Protein AF-A0A662ITM4-F1 (afdb_monomer)

Solvent-accessible surface area (backbone atoms only — not comparable to full-atom values): 14072 Å² total; per-residue (Å²): 90,71,41,69,35,16,27,29,45,87,42,71,67,44,21,53,52,48,50,49,52,28,44,49,51,37,40,75,76,55,37,33,43,34,44,36,39,74,44,66,83,63,18,75,78,71,81,37,60,33,38,42,38,40,40,93,89,50,74,50,77,47,79,37,97,60,92,82,52,80,80,51,45,59,75,77,44,84,61,43,25,30,42,33,42,27,52,74,39,70,95,52,49,20,33,33,26,21,69,47,73,73,27,60,73,72,62,53,92,48,44,72,34,34,34,56,72,37,72,72,32,42,54,50,35,57,75,72,70,47,55,71,38,54,58,66,57,45,32,52,51,51,49,55,50,42,47,54,61,48,44,58,60,42,71,72,73,44,78,39,86,63,79,33,80,28,47,64,58,46,37,50,38,14,30,35,56,76,39,55,75,80,59,40,87,70,43,58,59,92,66,86,48,66,59,97,86,42,78,52,89,67,53,62,67,56,27,37,51,53,41,54,54,53,50,56,58,52,72,71,45,84,93,59,66,95,79,68,91,79,86,87,87,87,83,84,80,74,81,78,73,93,76,131

Secondary structure (DSSP, 8-state):
-EEEEEEE-S-HHHHHHHHHHHHHHHHHTT--EEEEEEESTTTTTTSS-EEEEEETTEEEEEE-SS---GGGHHHH---SSEEEEEET--SSSEEEEESSGGGGGG--TTEEEEEESSHHHHHHHHHTT--B--HHHHHHHHHHHHHHHHHTTS------TTS-SSHHHHHHHHHTTS--GGG-TTPPP---EEETTEEE---HHHHHHHHHHHHHHHHT-TT--TT---------PPP-----

Nearest PDB structures (foldseek):
  1np6-assembly1_A  TM=6.051E-01  e=1.340E-04  Escherichia coli
  2f1r-assembly1_A  TM=5.495E-01  e=3.318E-04  Archaeoglobus fulgidus
  4oyh-assembly2_E  TM=6.078E-01  e=1.181E-03  Bacillus spizizenii str. W23
  8pvl-assembly1_Lk  TM=3.773E-01  e=3.093E-02  Thermochaetoides thermophila DSM 1495
  6k8c-assembly1_A  TM=2.891E-01  e=5.303E-01  Helicobacter pylori 26695

Mean predicted aligned error: 11.15 Å

Structure (mmCIF, N/CA/C/O backbone):
data_AF-A0A662ITM4-F1
#
_entry.id   AF-A0A662ITM4-F1
#
loop_
_atom_site.group_PDB
_atom_site.id
_atom_site.type_symbol
_atom_site.label_atom_id
_atom_site.label_alt_id
_atom_site.label_comp_id
_atom_site.label_asym_id
_atom_site.label_entity_id
_atom_site.label_seq_id
_atom_site.pdbx_PDB_ins_code
_atom_site.Cartn_x
_atom_site.Cartn_y
_atom_site.Cartn_z
_atom_site.occupancy
_atom_site.B_iso_or_equiv
_atom_site.auth_seq_id
_atom_site.auth_comp_id
_atom_site.auth_asym_id
_atom_site.auth_atom_id
_atom_site.pdbx_PDB_model_num
ATOM 1 N N . MET A 1 1 ? -2.229 -0.351 10.006 1.00 74.12 1 MET A N 1
ATOM 2 C CA . MET A 1 1 ? -2.419 -0.693 8.578 1.00 74.12 1 MET A CA 1
ATOM 3 C C . MET A 1 1 ? -1.151 -0.303 7.838 1.00 74.12 1 MET A C 1
ATOM 5 O O . MET A 1 1 ? -0.658 0.792 8.084 1.00 74.12 1 MET A O 1
ATOM 9 N N . ILE A 1 2 ? -0.620 -1.197 7.004 1.00 80.00 2 ILE A N 1
ATOM 10 C CA . ILE A 1 2 ? 0.529 -0.934 6.124 1.00 80.00 2 ILE A CA 1
ATOM 11 C C . ILE A 1 2 ? 0.034 -1.057 4.685 1.00 80.00 2 ILE A C 1
ATOM 13 O O . ILE A 1 2 ? -0.523 -2.099 4.330 1.00 80.00 2 ILE A O 1
ATOM 17 N N . TYR A 1 3 ? 0.239 -0.019 3.873 1.00 87.88 3 TYR A N 1
ATOM 18 C CA . TYR A 1 3 ? -0.021 -0.078 2.438 1.00 87.88 3 TYR A CA 1
ATOM 19 C C . TYR A 1 3 ? 1.258 -0.534 1.734 1.00 87.88 3 TYR A C 1
ATOM 21 O O . TYR A 1 3 ? 2.233 0.210 1.693 1.00 87.88 3 TYR A O 1
ATOM 29 N N . ALA A 1 4 ? 1.271 -1.770 1.231 1.00 89.25 4 ALA A N 1
ATOM 30 C CA . ALA A 1 4 ? 2.445 -2.367 0.601 1.00 89.25 4 ALA A CA 1
ATOM 31 C C . ALA A 1 4 ? 2.330 -2.358 -0.928 1.00 89.25 4 ALA A C 1
ATOM 33 O O . ALA A 1 4 ? 1.313 -2.793 -1.471 1.00 89.25 4 ALA A O 1
ATOM 34 N N . VAL A 1 5 ? 3.392 -1.925 -1.605 1.00 93.00 5 VAL A N 1
ATOM 35 C CA . VAL A 1 5 ? 3.526 -1.941 -3.065 1.00 93.00 5 VAL A CA 1
ATOM 36 C C . VAL A 1 5 ? 4.851 -2.579 -3.469 1.00 93.00 5 VAL A C 1
ATOM 38 O O . VAL A 1 5 ? 5.870 -2.398 -2.804 1.00 93.00 5 VAL A O 1
ATOM 41 N N . GLY A 1 6 ? 4.834 -3.337 -4.559 1.00 94.06 6 GLY A N 1
ATOM 42 C CA . GLY A 1 6 ? 6.041 -3.901 -5.149 1.00 94.06 6 GLY A CA 1
ATOM 43 C C . GLY A 1 6 ? 6.801 -2.923 -6.042 1.00 94.06 6 GLY A C 1
ATOM 44 O O . GLY A 1 6 ? 6.181 -2.139 -6.755 1.00 94.06 6 GLY A O 1
ATOM 45 N N . VAL A 1 7 ? 8.129 -3.014 -6.077 1.00 95.50 7 VAL A N 1
ATOM 46 C CA . VAL A 1 7 ? 8.951 -2.445 -7.160 1.00 95.50 7 VAL A CA 1
ATOM 47 C C . VAL A 1 7 ? 9.753 -3.574 -7.776 1.00 95.50 7 VAL A C 1
ATOM 49 O O . VAL A 1 7 ? 10.447 -4.293 -7.058 1.00 95.50 7 VAL A O 1
ATOM 52 N N . VAL A 1 8 ? 9.622 -3.756 -9.091 1.00 95.31 8 VAL A N 1
ATOM 53 C CA . VAL A 1 8 ? 10.245 -4.879 -9.796 1.00 95.31 8 VAL A CA 1
ATOM 54 C C . VAL A 1 8 ? 10.979 -4.468 -11.057 1.00 95.31 8 VAL A C 1
ATOM 56 O O . VAL A 1 8 ? 10.539 -3.586 -11.791 1.00 95.31 8 VAL A O 1
ATOM 59 N N . SER A 1 9 ? 12.079 -5.157 -11.320 1.00 94.50 9 SER A N 1
ATOM 60 C CA . SER A 1 9 ? 12.898 -5.025 -12.521 1.00 94.50 9 SER A CA 1
ATOM 61 C C . SER A 1 9 ? 13.600 -6.355 -12.803 1.00 94.50 9 SER A C 1
ATOM 63 O O . SER A 1 9 ? 13.569 -7.282 -11.994 1.00 94.50 9 SER A O 1
ATOM 65 N N . SER A 1 10 ? 14.237 -6.474 -13.959 1.00 91.88 10 SER A N 1
ATOM 66 C CA . SER A 1 10 ? 15.245 -7.503 -14.230 1.00 91.88 10 SER A CA 1
ATOM 67 C C . SER A 1 10 ? 16.581 -7.194 -13.546 1.00 91.88 10 SER A C 1
ATOM 69 O O . SER A 1 10 ? 17.381 -8.105 -13.341 1.00 91.88 10 SER A O 1
ATOM 71 N N . SER A 1 11 ? 16.819 -5.933 -13.163 1.00 91.50 11 SER A N 1
ATOM 72 C CA . SER A 1 11 ? 18.037 -5.488 -12.482 1.00 91.50 11 SER A CA 1
ATOM 73 C C . SER A 1 11 ? 17.761 -5.060 -11.043 1.00 91.50 11 SER A C 1
ATOM 75 O O . SER A 1 11 ? 16.987 -4.136 -10.792 1.00 91.50 11 SER A O 1
ATOM 77 N N . ARG A 1 12 ? 18.477 -5.660 -10.084 1.00 87.75 12 ARG A N 1
ATOM 78 C CA . ARG A 1 12 ? 18.408 -5.248 -8.672 1.00 87.75 12 ARG A CA 1
ATOM 79 C C . ARG A 1 12 ? 18.816 -3.785 -8.478 1.00 87.75 12 ARG A C 1
ATOM 81 O O . ARG A 1 12 ? 18.239 -3.097 -7.644 1.00 87.75 12 ARG A O 1
ATOM 88 N N . GLU A 1 13 ? 19.781 -3.294 -9.252 1.00 89.25 13 GLU A N 1
ATOM 89 C CA . GLU A 1 13 ? 20.194 -1.887 -9.207 1.00 89.25 13 GLU A CA 1
ATOM 90 C C . GLU A 1 13 ? 19.042 -0.959 -9.618 1.00 89.25 13 GLU A C 1
ATOM 92 O O . GLU A 1 13 ? 18.788 0.048 -8.957 1.00 89.25 13 GLU A O 1
ATOM 97 N N . ALA A 1 14 ? 18.291 -1.329 -10.660 1.00 91.69 14 ALA A N 1
ATOM 98 C CA . ALA A 1 14 ? 17.127 -0.574 -11.113 1.00 91.69 14 ALA A CA 1
ATOM 99 C C . ALA A 1 14 ? 15.992 -0.579 -10.075 1.00 91.69 14 ALA A C 1
ATOM 101 O O . ALA A 1 14 ? 15.405 0.474 -9.818 1.00 91.69 14 ALA A O 1
ATOM 102 N N . GLU A 1 15 ? 15.722 -1.724 -9.432 1.00 91.56 15 GLU A N 1
ATOM 103 C CA . GLU A 1 15 ? 14.753 -1.812 -8.326 1.00 91.56 15 GLU A CA 1
ATOM 104 C C . GLU A 1 15 ? 15.140 -0.899 -7.163 1.00 91.56 15 GLU A C 1
ATOM 106 O O . GLU A 1 15 ? 14.317 -0.115 -6.686 1.00 91.56 15 GLU A O 1
ATOM 111 N N . LEU A 1 16 ? 16.401 -0.961 -6.722 1.00 89.25 16 LEU A N 1
ATOM 112 C CA . LEU A 1 16 ? 16.911 -0.154 -5.613 1.00 89.25 16 LEU A CA 1
ATOM 113 C C . LEU A 1 16 ? 16.903 1.340 -5.943 1.00 89.25 16 LEU A C 1
ATOM 115 O O . LEU A 1 16 ? 16.510 2.151 -5.106 1.00 89.25 16 LEU A O 1
ATOM 119 N N . LYS A 1 17 ? 17.277 1.712 -7.170 1.00 90.81 17 LYS A N 1
ATOM 120 C CA . LYS A 1 17 ? 17.256 3.104 -7.624 1.00 90.81 17 LYS A CA 1
ATOM 121 C C . LYS A 1 17 ? 15.833 3.657 -7.627 1.00 90.81 17 LYS A C 1
ATOM 123 O O . LYS A 1 17 ? 15.587 4.696 -7.024 1.00 90.81 17 LYS A O 1
ATOM 128 N N . ALA A 1 18 ? 14.890 2.951 -8.251 1.00 93.50 18 ALA A N 1
ATOM 129 C CA . ALA A 1 18 ? 13.503 3.399 -8.324 1.00 93.50 18 ALA A CA 1
ATOM 130 C C . ALA A 1 18 ? 12.832 3.440 -6.944 1.00 93.50 18 ALA A C 1
ATOM 132 O O 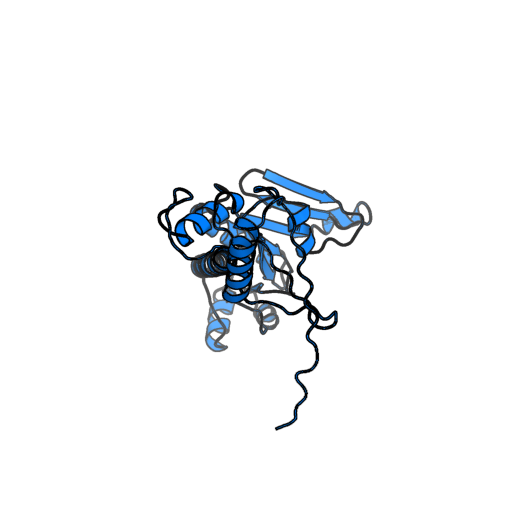. ALA A 1 18 ? 12.217 4.445 -6.594 1.00 93.50 18 ALA A O 1
ATOM 133 N N . SER A 1 19 ? 12.977 2.382 -6.138 1.00 92.62 19 SER A N 1
ATOM 134 C CA . SER A 1 19 ? 12.394 2.319 -4.791 1.00 92.62 19 SER A CA 1
ATOM 135 C C . SER A 1 19 ? 12.940 3.418 -3.879 1.00 92.62 19 SER A C 1
ATOM 137 O O . SER A 1 19 ? 12.153 4.081 -3.203 1.00 92.62 19 SER A O 1
ATOM 139 N N . SER A 1 20 ? 14.251 3.682 -3.922 1.00 89.31 20 SER A N 1
ATOM 140 C CA . SER A 1 20 ? 14.880 4.784 -3.187 1.00 89.31 20 SER A CA 1
ATOM 141 C C . SER A 1 20 ? 14.361 6.152 -3.642 1.00 89.31 20 SER A C 1
ATOM 143 O O . SER A 1 20 ? 13.936 6.949 -2.807 1.00 89.31 20 SER A O 1
ATOM 145 N N . SER A 1 21 ? 14.299 6.416 -4.954 1.00 91.12 21 SER A N 1
ATOM 146 C CA . SER A 1 21 ? 13.791 7.695 -5.471 1.00 91.12 21 SER A CA 1
ATOM 147 C C . SER A 1 21 ? 12.318 7.927 -5.117 1.00 91.12 21 SER A C 1
ATOM 149 O O . SER A 1 21 ? 11.956 9.023 -4.691 1.00 91.12 21 SER A O 1
ATOM 151 N N . ILE A 1 22 ? 11.471 6.898 -5.218 1.00 93.62 22 ILE A N 1
ATOM 152 C CA . ILE A 1 22 ? 10.056 6.981 -4.823 1.00 93.62 22 ILE A CA 1
ATOM 153 C C . ILE A 1 22 ? 9.934 7.216 -3.313 1.00 93.62 22 ILE A C 1
ATOM 155 O O . ILE A 1 22 ? 9.145 8.056 -2.877 1.00 93.62 22 ILE A O 1
ATOM 159 N N . ALA A 1 23 ? 10.722 6.506 -2.501 1.00 89.50 23 ALA A N 1
ATOM 160 C CA . ALA A 1 23 ? 10.725 6.702 -1.056 1.00 89.50 23 ALA A CA 1
ATOM 161 C C . ALA A 1 23 ? 11.171 8.113 -0.671 1.00 89.50 23 ALA A C 1
ATOM 163 O O . ALA A 1 23 ? 10.573 8.710 0.223 1.00 89.50 23 ALA A O 1
ATOM 164 N N . GLN A 1 24 ? 12.176 8.663 -1.354 1.00 87.56 24 GLN A N 1
ATOM 165 C CA . GLN A 1 24 ? 12.636 10.030 -1.141 1.00 87.56 24 GLN A CA 1
ATOM 166 C C . GLN A 1 24 ? 11.547 11.051 -1.488 1.00 87.56 24 GLN A C 1
ATOM 168 O O . GLN A 1 24 ? 11.317 11.963 -0.696 1.00 87.56 24 GLN A O 1
ATOM 173 N N . ALA A 1 25 ? 10.841 10.874 -2.610 1.00 91.69 25 ALA A N 1
ATOM 174 C CA . ALA A 1 25 ? 9.723 11.735 -2.999 1.00 91.69 25 ALA A CA 1
ATOM 175 C C . ALA A 1 25 ? 8.573 11.687 -1.972 1.00 91.69 25 ALA A C 1
ATOM 177 O O . ALA A 1 25 ? 8.088 12.715 -1.514 1.00 91.69 25 ALA A O 1
ATOM 178 N N . LEU A 1 26 ? 8.180 10.497 -1.515 1.00 90.19 26 LEU A N 1
ATOM 179 C CA . LEU A 1 26 ? 7.164 10.352 -0.464 1.00 90.19 26 LEU A CA 1
ATOM 180 C C . LEU A 1 26 ? 7.618 10.943 0.885 1.00 90.19 26 LEU A C 1
ATOM 182 O O . LEU A 1 26 ? 6.825 11.560 1.601 1.00 90.19 26 LEU A O 1
ATOM 186 N N . SER A 1 27 ? 8.896 10.778 1.228 1.00 87.12 27 SER A N 1
ATOM 187 C CA . SER A 1 27 ? 9.469 11.296 2.475 1.00 87.12 27 SER A CA 1
ATOM 188 C C . SE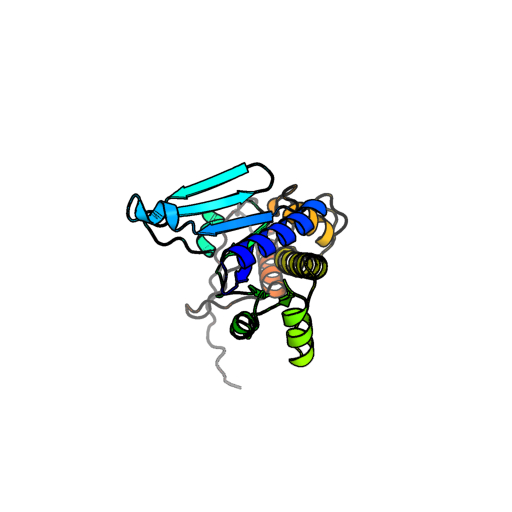R A 1 27 ? 9.586 12.819 2.464 1.00 87.12 27 SER A C 1
ATOM 190 O O . SER A 1 27 ? 9.335 13.448 3.490 1.00 87.12 27 SER A O 1
ATOM 192 N N . SER A 1 28 ? 9.908 13.437 1.321 1.00 86.12 28 SER A N 1
ATOM 193 C CA . SER A 1 28 ? 9.964 14.901 1.187 1.00 86.12 28 SER A CA 1
ATOM 194 C C . SER A 1 28 ? 8.582 15.549 1.345 1.00 86.12 28 SER A C 1
ATOM 196 O O . SER A 1 28 ? 8.472 16.658 1.861 1.00 86.12 28 SER A O 1
ATOM 198 N N . MET A 1 29 ? 7.515 14.816 1.010 1.00 88.38 29 MET A N 1
ATOM 199 C CA . MET A 1 29 ? 6.123 15.184 1.298 1.00 88.38 29 MET A CA 1
ATOM 200 C C . MET A 1 29 ? 5.722 14.956 2.775 1.00 88.38 29 MET A C 1
ATOM 202 O O . MET A 1 29 ? 4.597 15.272 3.179 1.00 88.38 29 MET A O 1
ATOM 206 N N . GLY A 1 30 ? 6.626 14.409 3.594 1.00 86.06 30 GLY A N 1
ATOM 207 C CA . GLY A 1 30 ? 6.460 14.188 5.030 1.00 86.06 30 GLY A CA 1
ATOM 208 C C . GLY A 1 30 ? 5.797 12.864 5.417 1.00 86.06 30 GLY A C 1
ATOM 209 O O . GLY A 1 30 ? 5.374 12.733 6.565 1.00 86.06 30 GLY A O 1
ATOM 210 N N . TYR A 1 31 ? 5.663 11.905 4.494 1.00 87.12 31 TYR A N 1
ATOM 211 C CA . TYR A 1 31 ? 5.035 10.610 4.774 1.00 87.12 31 TYR A CA 1
ATOM 212 C C . TYR A 1 31 ? 6.017 9.578 5.327 1.00 87.12 31 TYR A C 1
ATOM 214 O O . TYR A 1 31 ? 7.207 9.589 5.018 1.00 87.12 31 TYR A O 1
ATOM 222 N N . SER A 1 32 ? 5.495 8.655 6.139 1.00 84.44 32 SER A N 1
ATOM 223 C CA . SER A 1 32 ? 6.274 7.550 6.685 1.00 84.44 32 SER A CA 1
ATOM 224 C C . SER A 1 32 ? 6.399 6.443 5.641 1.00 84.44 32 SER A C 1
ATOM 226 O O . SER A 1 32 ? 5.403 5.823 5.247 1.00 84.44 32 SER A O 1
ATOM 228 N N . VAL A 1 33 ? 7.627 6.200 5.188 1.00 86.81 33 VAL A N 1
ATOM 229 C CA . VAL A 1 33 ? 7.944 5.188 4.178 1.00 86.81 33 VAL A CA 1
ATOM 230 C C . VAL A 1 33 ? 8.858 4.135 4.779 1.00 86.81 33 VAL A C 1
ATOM 232 O O . VAL A 1 33 ? 9.775 4.448 5.543 1.00 86.81 33 VAL A O 1
ATOM 235 N N . VAL A 1 34 ? 8.613 2.884 4.407 1.00 86.00 34 VAL A N 1
ATOM 236 C CA . VAL A 1 34 ? 9.497 1.768 4.714 1.00 86.00 34 VAL A CA 1
ATOM 237 C C . VAL A 1 34 ? 9.934 1.095 3.424 1.00 86.00 34 VAL A C 1
ATOM 239 O O . VAL A 1 34 ? 9.102 0.723 2.602 1.00 86.00 34 VAL A O 1
ATOM 242 N N . LEU A 1 35 ? 11.238 0.911 3.267 1.00 85.00 35 LEU A N 1
ATOM 243 C CA . LEU A 1 35 ? 11.817 0.091 2.214 1.00 85.00 35 LEU A CA 1
ATOM 244 C C . LEU A 1 35 ? 12.064 -1.313 2.754 1.00 85.00 35 LEU A C 1
ATOM 246 O O . LEU A 1 35 ? 12.662 -1.472 3.816 1.00 85.00 35 LEU A O 1
ATOM 250 N N . VAL A 1 36 ? 11.623 -2.325 2.015 1.00 83.94 36 VAL A N 1
ATOM 251 C CA . VAL A 1 36 ? 11.846 -3.735 2.336 1.00 83.94 36 VAL A CA 1
ATOM 252 C C . VAL A 1 36 ? 12.592 -4.380 1.182 1.00 83.94 36 VAL A C 1
ATOM 254 O O . VAL A 1 36 ? 12.108 -4.409 0.050 1.00 83.94 36 VAL A O 1
ATOM 257 N N . SER A 1 37 ? 13.772 -4.910 1.483 1.00 79.56 37 SER A N 1
ATOM 258 C CA . SER A 1 37 ? 14.630 -5.581 0.509 1.00 79.56 37 SER A CA 1
ATOM 259 C C . SER A 1 37 ? 15.115 -6.912 1.068 1.00 79.56 37 SER A C 1
ATOM 261 O O . SER A 1 37 ? 15.467 -7.015 2.243 1.00 79.56 37 SER A O 1
ATOM 263 N N . SER A 1 38 ? 15.176 -7.944 0.232 1.00 72.69 38 SER A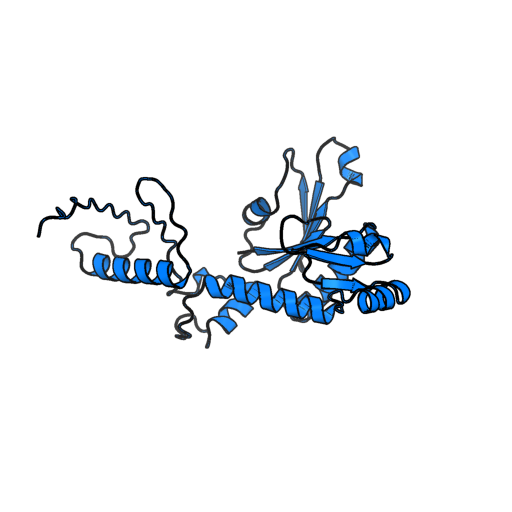 N 1
ATOM 264 C CA . SER A 1 38 ? 15.909 -9.167 0.567 1.00 72.69 38 SER A CA 1
ATOM 265 C C . SER A 1 38 ? 17.387 -8.976 0.244 1.00 72.69 38 SER A C 1
ATOM 267 O O . SER A 1 38 ? 17.711 -8.568 -0.876 1.00 72.69 38 SER A O 1
ATOM 269 N N . ASN A 1 39 ? 18.285 -9.304 1.176 1.00 64.81 39 ASN A N 1
ATOM 270 C CA . ASN A 1 39 ? 19.719 -9.244 0.914 1.00 64.81 39 ASN A CA 1
ATOM 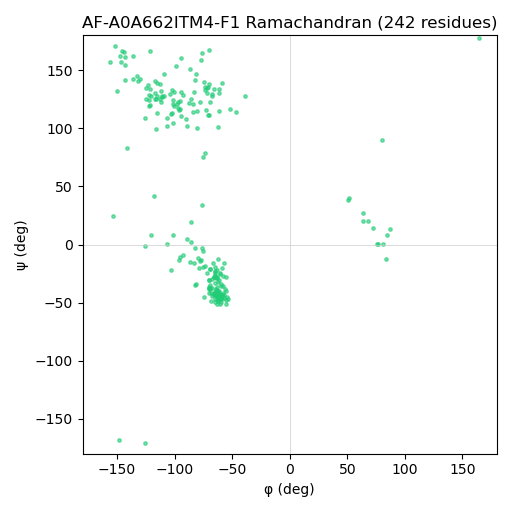271 C C . ASN A 1 39 ? 20.312 -10.654 0.766 1.00 64.81 39 ASN A C 1
ATOM 273 O O . ASN A 1 39 ? 20.522 -11.361 1.750 1.00 64.81 39 ASN A O 1
ATOM 277 N N . GLY A 1 40 ? 20.548 -11.066 -0.485 1.00 52.56 40 GLY A N 1
ATOM 278 C CA . GLY A 1 40 ? 21.065 -12.398 -0.825 1.00 52.56 40 GLY A CA 1
ATOM 279 C C . GLY A 1 40 ? 22.525 -12.640 -0.425 1.00 52.56 40 GLY A C 1
ATOM 280 O O . GLY A 1 40 ? 22.861 -13.757 -0.056 1.00 52.56 40 GLY A O 1
ATOM 281 N N . GLU A 1 41 ? 23.372 -11.606 -0.402 1.00 48.28 41 GLU A N 1
ATOM 282 C CA . GLU A 1 41 ? 24.813 -11.756 -0.110 1.00 48.28 41 GLU A CA 1
ATOM 283 C C . GLU A 1 41 ? 25.087 -12.226 1.332 1.00 48.28 41 GLU A C 1
ATOM 285 O O . GLU A 1 41 ? 26.052 -12.938 1.592 1.00 48.28 41 GLU A O 1
ATOM 290 N N . TYR A 1 42 ? 24.198 -11.913 2.281 1.00 43.75 42 TYR A N 1
ATOM 291 C CA . TYR A 1 42 ? 24.286 -12.422 3.657 1.00 43.75 42 TYR A CA 1
ATOM 292 C C . TYR A 1 42 ? 23.611 -13.787 3.856 1.00 43.75 42 TYR A C 1
ATOM 294 O O . TYR A 1 42 ? 23.848 -14.439 4.878 1.00 43.75 42 TYR A O 1
ATOM 302 N N . ALA A 1 43 ? 22.775 -14.233 2.911 1.00 41.66 43 ALA A N 1
ATOM 303 C CA . ALA A 1 43 ? 22.112 -15.535 2.980 1.00 41.66 43 ALA A CA 1
ATOM 304 C C . ALA A 1 43 ? 23.111 -16.688 2.774 1.00 41.66 43 ALA A C 1
ATOM 306 O O . ALA A 1 43 ? 22.965 -17.746 3.391 1.00 41.66 43 ALA A O 1
ATOM 307 N N . GLU A 1 44 ? 24.174 -16.453 1.999 1.00 39.09 44 GLU A N 1
ATOM 308 C CA . GLU A 1 44 ? 25.258 -17.418 1.778 1.00 39.09 44 GLU A CA 1
ATOM 309 C C . GLU A 1 44 ? 26.096 -17.671 3.039 1.00 39.09 44 GLU A C 1
ATOM 311 O O . GLU A 1 44 ? 26.568 -18.784 3.258 1.00 39.09 44 GLU A O 1
ATOM 316 N N . LEU A 1 45 ? 26.213 -16.686 3.937 1.00 43.34 45 LEU A N 1
ATOM 317 C CA . LEU A 1 45 ? 27.050 -16.813 5.131 1.00 43.34 45 LEU A CA 1
ATOM 318 C C . LEU A 1 45 ? 26.481 -17.771 6.191 1.00 43.34 45 LEU A C 1
ATOM 320 O O . LEU A 1 45 ? 27.266 -18.272 6.995 1.00 43.34 45 LEU A O 1
ATOM 324 N N . ARG A 1 46 ? 25.157 -18.027 6.248 1.00 42.22 46 ARG A N 1
ATOM 325 C CA . ARG A 1 46 ? 24.529 -18.889 7.288 1.00 42.22 46 ARG A CA 1
ATOM 326 C C . ARG A 1 46 ? 23.208 -19.582 6.895 1.00 42.22 46 ARG A C 1
ATOM 328 O O . ARG A 1 46 ? 22.419 -19.891 7.788 1.00 42.22 46 ARG A O 1
ATOM 335 N N . GLY A 1 47 ? 22.934 -19.807 5.609 1.00 48.25 47 GLY A N 1
ATOM 336 C CA . GLY A 1 47 ? 21.831 -20.671 5.152 1.00 48.25 47 GLY A CA 1
ATOM 337 C C . GLY A 1 47 ? 20.405 -20.210 5.503 1.00 48.25 47 GLY A C 1
ATOM 338 O O . GLY A 1 47 ? 19.491 -21.030 5.499 1.00 48.25 47 GLY A O 1
ATOM 339 N N . ALA A 1 48 ? 20.196 -18.925 5.817 1.00 45.06 48 ALA A N 1
ATOM 340 C CA . ALA A 1 48 ? 18.881 -18.363 6.141 1.00 45.06 48 ALA A CA 1
ATOM 341 C C . ALA A 1 48 ? 18.672 -17.007 5.438 1.00 45.06 48 ALA A C 1
ATOM 343 O O . ALA A 1 48 ? 19.623 -16.224 5.359 1.00 45.06 48 ALA A O 1
ATOM 344 N N . PRO A 1 49 ? 17.455 -16.702 4.951 1.00 52.16 49 PRO A N 1
ATOM 345 C CA . PRO A 1 49 ? 17.169 -15.439 4.279 1.00 52.16 49 PRO A CA 1
ATOM 346 C C . PRO A 1 49 ? 17.285 -14.249 5.247 1.00 52.16 49 PRO A C 1
ATOM 348 O O . PRO A 1 49 ? 16.749 -14.274 6.357 1.00 52.16 49 PRO A O 1
ATOM 351 N N . LEU A 1 50 ? 17.972 -13.188 4.810 1.00 54.12 50 LEU A N 1
ATOM 352 C CA . LEU A 1 50 ? 18.061 -11.911 5.521 1.00 54.12 50 LEU A CA 1
ATOM 353 C C . LEU A 1 50 ? 17.153 -10.873 4.846 1.00 54.12 50 LEU A C 1
ATOM 355 O O . LEU A 1 50 ? 17.238 -10.660 3.634 1.00 54.12 50 LEU A O 1
ATOM 359 N N . MET A 1 51 ? 16.313 -10.209 5.640 1.00 65.75 51 MET A N 1
ATOM 360 C CA . MET A 1 51 ? 15.475 -9.095 5.201 1.00 65.75 51 MET A CA 1
ATOM 361 C C . MET A 1 51 ? 15.964 -7.799 5.847 1.00 65.75 51 MET A C 1
ATOM 363 O O . MET A 1 51 ? 16.104 -7.714 7.068 1.00 65.75 51 MET A O 1
ATOM 367 N N . GLU A 1 52 ? 16.216 -6.792 5.021 1.00 65.75 52 GLU A N 1
ATOM 368 C CA . GLU A 1 52 ? 16.552 -5.443 5.456 1.00 65.75 52 GLU A CA 1
ATOM 369 C C . GLU A 1 52 ? 15.313 -4.558 5.358 1.00 65.75 52 GLU A C 1
ATOM 371 O O . GLU A 1 52 ? 14.607 -4.552 4.343 1.00 65.75 52 GLU A O 1
ATOM 376 N N . VAL A 1 53 ? 15.045 -3.834 6.441 1.00 67.75 53 VAL A N 1
ATOM 377 C CA . VAL A 1 53 ? 13.905 -2.939 6.571 1.00 67.75 53 VAL A CA 1
ATOM 378 C C . VAL A 1 53 ? 14.413 -1.558 6.955 1.00 67.75 53 VAL A C 1
ATOM 380 O O . VAL A 1 53 ? 14.846 -1.342 8.086 1.00 67.75 53 VAL A O 1
ATOM 383 N N . THR A 1 54 ? 14.337 -0.612 6.027 1.00 62.38 54 THR A N 1
ATOM 384 C CA . THR A 1 54 ? 14.852 0.749 6.225 1.00 62.38 54 THR A CA 1
ATOM 385 C C . THR A 1 54 ? 13.697 1.727 6.351 1.00 62.38 54 THR A C 1
ATOM 387 O O . THR A 1 54 ? 12.807 1.761 5.502 1.00 62.38 54 THR A O 1
ATOM 390 N N . CYS A 1 55 ? 13.702 2.532 7.411 1.00 61.47 55 CYS A N 1
ATOM 391 C CA . CYS A 1 55 ? 12.737 3.600 7.644 1.00 61.47 55 CYS A CA 1
ATOM 392 C C . CYS A 1 55 ? 13.459 4.948 7.776 1.00 61.47 55 CYS A C 1
ATOM 394 O O . CYS A 1 55 ? 14.671 5.012 7.974 1.00 61.47 55 CYS A O 1
ATOM 396 N N . ALA A 1 56 ? 12.714 6.053 7.708 1.00 57.56 56 ALA A N 1
ATOM 397 C CA . ALA A 1 56 ? 13.293 7.401 7.730 1.00 57.56 56 ALA A CA 1
ATOM 398 C C . ALA A 1 56 ? 14.164 7.724 8.970 1.00 57.56 56 ALA A C 1
ATOM 400 O O . ALA A 1 56 ? 14.905 8.702 8.952 1.00 57.56 56 ALA A O 1
ATOM 401 N N . ARG A 1 57 ? 14.074 6.940 10.058 1.00 56.97 57 ARG A N 1
ATOM 402 C CA . ARG A 1 57 ? 14.792 7.171 11.328 1.00 56.97 57 ARG A CA 1
ATOM 403 C C . ARG A 1 57 ? 15.730 6.029 11.741 1.00 56.97 57 ARG A C 1
ATOM 405 O O . ARG A 1 57 ? 16.244 6.056 12.856 1.00 56.97 57 ARG A O 1
ATOM 412 N N . GLY A 1 58 ? 15.948 5.030 10.886 1.00 62.22 58 GLY A N 1
ATOM 413 C CA . GLY A 1 58 ? 16.832 3.905 11.191 1.00 62.22 58 GLY A CA 1
ATOM 414 C C . GLY A 1 58 ? 16.655 2.713 10.254 1.00 62.22 58 GLY A C 1
ATOM 415 O O . GLY A 1 58 ? 15.790 2.703 9.383 1.00 62.22 58 GLY A O 1
ATOM 416 N N . ALA A 1 59 ? 17.470 1.682 10.454 1.00 64.81 59 ALA A N 1
ATOM 417 C CA . ALA A 1 59 ? 17.361 0.413 9.743 1.00 64.81 59 ALA A CA 1
ATOM 418 C C . ALA A 1 59 ? 17.204 -0.733 10.748 1.00 64.81 59 ALA A C 1
ATOM 420 O O . ALA A 1 59 ? 17.866 -0.762 11.786 1.00 64.81 59 ALA A O 1
ATOM 421 N N . THR A 1 60 ? 16.307 -1.666 10.443 1.00 67.56 60 THR A N 1
ATOM 422 C CA . THR A 1 60 ? 16.101 -2.910 11.185 1.00 67.56 60 THR A CA 1
ATOM 423 C C . THR A 1 60 ? 16.459 -4.084 10.285 1.00 67.56 60 THR A C 1
ATOM 425 O O . THR A 1 60 ? 15.936 -4.217 9.180 1.00 67.56 60 THR A O 1
ATOM 428 N N . PHE A 1 61 ? 17.324 -4.968 10.777 1.00 68.12 61 PHE A N 1
ATOM 429 C CA . PHE A 1 61 ? 17.692 -6.199 10.086 1.00 68.12 61 PHE A CA 1
ATOM 430 C C . PHE A 1 61 ? 16.945 -7.371 10.710 1.00 68.12 61 PHE A C 1
ATOM 432 O O . PHE A 1 61 ? 17.078 -7.643 11.904 1.00 68.12 61 PHE A O 1
ATOM 439 N N . VAL A 1 62 ? 16.158 -8.072 9.899 1.00 68.38 62 VAL A N 1
ATOM 440 C CA . VAL A 1 62 ? 15.388 -9.237 10.330 1.00 68.38 62 VAL A CA 1
ATOM 441 C C . VAL A 1 62 ? 16.048 -10.481 9.762 1.00 68.38 62 VAL A C 1
ATOM 443 O O . VAL A 1 62 ? 15.981 -10.754 8.562 1.00 68.38 62 VAL A O 1
ATOM 446 N N . LYS A 1 63 ? 16.670 -11.263 10.646 1.00 68.38 63 LYS A N 1
ATOM 447 C CA . LYS A 1 63 ? 17.105 -12.622 10.333 1.00 68.38 63 LYS A CA 1
ATOM 448 C C . LYS A 1 63 ? 16.017 -13.594 10.768 1.00 68.38 63 LYS A C 1
ATOM 450 O O . LYS A 1 63 ? 15.802 -13.781 11.963 1.00 68.38 63 LYS A O 1
ATOM 455 N N . ALA A 1 64 ? 15.355 -14.220 9.804 1.00 64.12 64 ALA A N 1
ATOM 456 C CA . ALA A 1 64 ? 14.333 -15.221 10.067 1.00 64.12 64 ALA A CA 1
ATOM 457 C C . ALA A 1 64 ? 14.824 -16.597 9.614 1.00 64.12 64 ALA A C 1
ATOM 459 O O . ALA A 1 64 ? 15.285 -16.765 8.489 1.00 64.12 64 ALA A O 1
ATOM 460 N N . ASN A 1 65 ? 14.666 -17.602 10.475 1.00 63.34 65 ASN A N 1
ATOM 461 C CA . ASN A 1 65 ? 14.890 -19.005 10.107 1.00 63.34 65 ASN A CA 1
ATOM 462 C C . ASN A 1 65 ? 13.629 -19.630 9.471 1.00 63.34 65 ASN A C 1
ATOM 464 O O . ASN A 1 65 ? 13.465 -20.846 9.462 1.00 63.34 65 ASN A O 1
ATOM 468 N N . TRP A 1 66 ? 12.710 -18.796 8.985 1.00 67.75 66 TRP A N 1
ATOM 469 C CA . TRP A 1 66 ? 11.478 -19.178 8.306 1.00 67.75 66 TRP A CA 1
ATOM 470 C C . TRP A 1 66 ? 11.176 -18.176 7.191 1.00 67.75 66 TRP A C 1
ATOM 472 O O . TRP A 1 66 ? 11.750 -17.087 7.133 1.00 67.75 66 TRP A O 1
ATOM 482 N N . HIS A 1 67 ? 10.255 -18.538 6.302 1.00 69.44 67 HIS A N 1
ATOM 483 C CA . HIS A 1 67 ? 9.841 -17.666 5.211 1.00 69.44 67 HIS A CA 1
ATOM 484 C C . HIS A 1 67 ? 8.973 -16.509 5.737 1.00 69.44 67 HIS A C 1
ATOM 486 O O . HIS A 1 67 ? 7.881 -16.737 6.260 1.00 69.44 67 HIS A O 1
ATOM 492 N N . VAL A 1 68 ? 9.457 -15.270 5.612 1.00 72.19 68 VAL A N 1
ATOM 493 C CA . VAL A 1 68 ? 8.725 -14.057 6.010 1.00 72.19 68 VAL A CA 1
ATOM 494 C C . VAL A 1 68 ? 7.862 -13.589 4.846 1.00 72.19 68 VAL A C 1
ATOM 496 O O . VAL A 1 68 ? 8.380 -13.305 3.768 1.00 72.19 68 VAL A O 1
ATOM 499 N N . ARG A 1 69 ? 6.548 -13.486 5.058 1.00 74.62 69 ARG A N 1
ATOM 500 C CA . ARG A 1 69 ? 5.626 -12.929 4.059 1.00 74.62 69 ARG A CA 1
ATOM 501 C C . ARG A 1 69 ? 5.403 -11.442 4.310 1.00 74.62 69 ARG A C 1
ATOM 503 O O . ARG A 1 69 ? 5.579 -10.955 5.425 1.00 74.62 69 ARG A O 1
ATOM 510 N N . VAL A 1 70 ? 4.933 -10.725 3.292 1.00 70.00 70 VAL A N 1
ATOM 511 C CA . VAL A 1 70 ? 4.594 -9.294 3.408 1.00 70.00 70 VAL A CA 1
ATOM 512 C C . VAL A 1 70 ? 3.510 -9.057 4.464 1.00 70.00 70 VAL A C 1
ATOM 514 O O . VAL A 1 70 ? 3.562 -8.067 5.187 1.00 70.00 70 VAL A O 1
ATOM 517 N N . GLU A 1 71 ? 2.566 -9.985 4.631 1.00 74.25 71 GLU A N 1
ATOM 518 C CA . GLU A 1 71 ? 1.545 -9.916 5.685 1.00 74.25 71 GLU A CA 1
ATOM 519 C C . GLU A 1 71 ? 2.146 -9.965 7.098 1.00 74.25 71 GLU A C 1
ATOM 521 O O . GLU A 1 71 ? 1.581 -9.402 8.036 1.00 74.25 71 GLU A O 1
ATOM 526 N N . ASP A 1 72 ? 3.302 -10.610 7.261 1.00 77.44 72 ASP A N 1
ATOM 527 C CA . ASP A 1 72 ? 3.984 -10.709 8.547 1.00 77.44 72 ASP A CA 1
ATOM 528 C C . ASP A 1 72 ? 4.738 -9.410 8.899 1.00 77.44 72 ASP A C 1
ATOM 530 O O . ASP A 1 72 ? 5.028 -9.182 10.074 1.00 77.44 72 ASP A O 1
ATOM 534 N N . LEU A 1 73 ? 4.948 -8.494 7.937 1.00 74.31 73 LEU A N 1
ATOM 535 C CA . LEU A 1 73 ? 5.546 -7.175 8.196 1.00 74.31 73 LEU A CA 1
ATOM 536 C C . LEU A 1 73 ? 4.753 -6.369 9.225 1.00 74.31 73 LEU A C 1
ATOM 538 O O . LEU A 1 73 ? 5.360 -5.689 10.040 1.00 74.31 73 LEU A O 1
ATOM 542 N N . GLN A 1 74 ? 3.421 -6.480 9.245 1.00 71.56 74 GLN A N 1
ATOM 543 C CA . GLN A 1 74 ? 2.587 -5.785 10.237 1.00 71.56 74 GLN A CA 1
ATOM 544 C C . GLN A 1 74 ? 2.838 -6.264 11.672 1.00 71.56 74 GLN A C 1
ATOM 546 O O . GLN A 1 74 ? 2.620 -5.515 12.618 1.00 71.56 74 GLN A O 1
ATOM 551 N N . LYS A 1 75 ? 3.281 -7.515 11.846 1.00 73.00 75 LYS A N 1
ATOM 552 C CA . LYS A 1 75 ? 3.604 -8.078 13.165 1.00 73.00 75 LYS A CA 1
ATOM 553 C C . LYS A 1 75 ? 5.000 -7.663 13.621 1.00 73.00 75 LYS A C 1
ATOM 555 O O . LYS A 1 75 ? 5.231 -7.504 14.812 1.00 73.00 75 LYS A O 1
ATOM 560 N N . ILE A 1 76 ? 5.920 -7.526 12.667 1.00 72.06 76 ILE A N 1
ATOM 561 C CA . ILE A 1 76 ? 7.326 -7.188 12.910 1.00 72.06 76 ILE A CA 1
ATOM 562 C C . ILE A 1 76 ? 7.494 -5.673 13.089 1.00 72.06 76 ILE A C 1
ATOM 564 O O . ILE A 1 76 ? 8.306 -5.226 13.892 1.00 72.06 76 ILE A O 1
ATOM 568 N N . MET A 1 77 ? 6.697 -4.885 12.369 1.00 70.38 77 MET A N 1
ATOM 569 C CA . MET A 1 77 ? 6.662 -3.433 12.451 1.00 70.38 77 MET A CA 1
ATOM 570 C C . MET A 1 77 ? 5.291 -2.969 12.945 1.00 70.38 77 MET A C 1
ATOM 572 O O . MET A 1 77 ? 4.362 -2.848 12.142 1.00 70.38 77 MET A O 1
ATOM 576 N N . PRO A 1 78 ? 5.147 -2.650 14.242 1.00 59.81 78 PRO A N 1
ATOM 577 C CA . PRO A 1 78 ? 3.894 -2.158 14.807 1.00 59.81 78 PRO A CA 1
ATOM 578 C C . PRO A 1 78 ? 3.641 -0.679 14.450 1.00 59.81 78 PRO A C 1
ATOM 580 O O . PRO A 1 78 ? 3.097 0.076 15.251 1.00 59.81 78 PRO A O 1
ATOM 583 N N . THR A 1 79 ? 4.060 -0.229 13.264 1.00 65.06 79 THR A N 1
ATOM 584 C CA . THR A 1 79 ? 3.766 1.119 12.782 1.00 65.06 79 THR A CA 1
ATOM 585 C C . THR A 1 79 ? 2.332 1.172 12.264 1.00 65.06 79 THR A C 1
ATOM 587 O O . THR A 1 79 ? 1.915 0.428 11.369 1.00 65.06 79 THR A O 1
ATOM 590 N N . GLU A 1 80 ? 1.539 2.075 12.832 1.00 68.50 80 GLU A N 1
ATOM 591 C CA . GLU A 1 80 ? 0.232 2.396 12.279 1.00 68.50 80 GLU A CA 1
ATOM 592 C C . GLU A 1 80 ? 0.386 3.431 11.169 1.00 68.50 80 GLU A C 1
ATOM 594 O O . GLU A 1 80 ? 0.766 4.561 11.434 1.00 68.50 80 GLU A O 1
ATOM 599 N N . GLY A 1 81 ? 0.071 3.041 9.931 1.00 75.75 81 GLY A N 1
ATOM 600 C CA . GLY A 1 81 ? 0.067 3.959 8.797 1.00 75.75 81 GLY A CA 1
ATOM 601 C C . GLY A 1 81 ? 1.464 4.218 8.248 1.00 75.75 81 GLY A C 1
ATOM 602 O O . GLY A 1 81 ? 2.141 5.164 8.630 1.00 75.75 81 GLY A O 1
ATOM 603 N N . CYS A 1 82 ? 1.885 3.398 7.292 1.00 86.44 82 CYS A N 1
ATOM 604 C CA . CYS A 1 82 ? 3.041 3.699 6.455 1.00 86.44 82 CYS A CA 1
ATOM 605 C C . CYS A 1 82 ? 2.853 3.131 5.048 1.00 86.44 82 CYS A C 1
ATOM 607 O O . CYS A 1 82 ? 2.014 2.250 4.815 1.00 86.44 82 CYS A O 1
ATOM 609 N N . ILE A 1 83 ? 3.655 3.647 4.120 1.00 88.50 83 ILE A N 1
ATOM 610 C CA . ILE A 1 83 ? 3.793 3.105 2.770 1.00 88.50 83 ILE A CA 1
ATOM 611 C C . ILE A 1 83 ? 5.019 2.191 2.772 1.00 88.50 83 ILE A C 1
ATOM 613 O O . ILE A 1 83 ? 6.135 2.651 2.994 1.00 88.50 83 ILE A O 1
ATOM 617 N N . ALA A 1 84 ? 4.815 0.896 2.548 1.00 89.19 84 ALA A N 1
ATOM 618 C CA . ALA A 1 84 ? 5.889 -0.076 2.411 1.00 89.19 84 ALA A CA 1
ATOM 619 C C . ALA A 1 84 ? 6.180 -0.326 0.928 1.00 89.19 84 ALA A C 1
ATOM 621 O O . ALA A 1 84 ? 5.307 -0.774 0.186 1.00 89.19 84 ALA A O 1
ATOM 622 N N . ILE A 1 85 ? 7.409 -0.061 0.502 1.00 90.56 85 ILE A N 1
ATOM 623 C CA . ILE A 1 85 ? 7.902 -0.386 -0.835 1.00 90.56 85 ILE A CA 1
ATOM 624 C C . ILE A 1 85 ? 8.739 -1.656 -0.715 1.00 90.56 85 ILE A C 1
ATOM 626 O O . ILE A 1 85 ? 9.723 -1.685 0.023 1.00 90.56 85 ILE A O 1
ATOM 630 N N . VAL A 1 86 ? 8.329 -2.712 -1.411 1.00 90.00 86 VAL A N 1
ATOM 631 C CA . VAL A 1 86 ? 8.921 -4.049 -1.299 1.00 90.00 86 VAL A CA 1
ATOM 632 C C . VAL A 1 86 ? 9.578 -4.433 -2.623 1.00 90.00 86 VAL A C 1
ATOM 634 O O . VAL A 1 86 ? 8.897 -4.631 -3.631 1.00 90.00 86 VAL A O 1
ATOM 637 N N . ASN A 1 87 ? 10.903 -4.556 -2.629 1.00 89.62 87 ASN A N 1
ATOM 638 C CA . ASN A 1 87 ? 11.655 -4.907 -3.834 1.00 89.62 87 ASN A CA 1
ATOM 639 C C . ASN A 1 87 ? 11.427 -6.377 -4.223 1.00 89.62 87 ASN A C 1
ATOM 641 O O . ASN A 1 87 ? 11.402 -7.260 -3.363 1.00 89.62 87 ASN A O 1
ATOM 645 N N . GLY A 1 88 ? 11.203 -6.634 -5.514 1.00 84.50 88 GLY A N 1
ATOM 646 C CA . GLY A 1 88 ? 10.947 -7.970 -6.065 1.00 84.50 88 GLY A CA 1
ATOM 647 C C . GLY A 1 88 ? 9.529 -8.519 -5.831 1.00 84.50 88 GLY A C 1
ATOM 648 O O . GLY A 1 88 ? 9.206 -9.626 -6.266 1.00 84.50 88 GLY A O 1
ATOM 649 N N . PHE A 1 89 ? 8.645 -7.769 -5.168 1.00 83.75 89 PHE A N 1
ATOM 650 C CA . PHE A 1 89 ? 7.304 -8.236 -4.806 1.00 83.75 89 PHE A CA 1
ATOM 651 C C . PHE A 1 89 ? 6.278 -8.020 -5.929 1.00 83.75 89 PHE A C 1
ATOM 653 O O . PHE A 1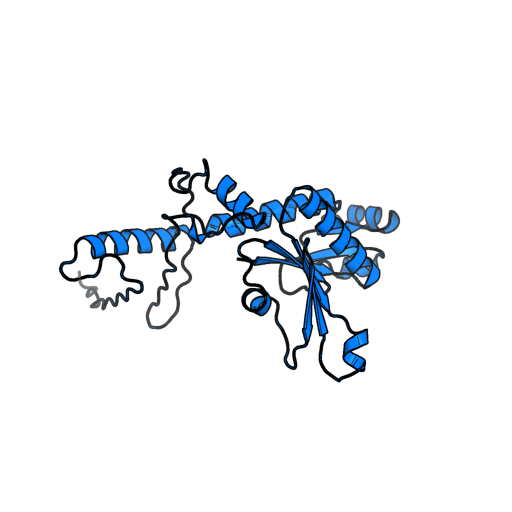 89 ? 6.086 -6.903 -6.392 1.00 83.75 89 PHE A O 1
ATOM 660 N N . ARG A 1 90 ? 5.573 -9.082 -6.355 1.00 84.81 90 ARG A N 1
ATOM 661 C CA . ARG A 1 90 ? 4.575 -9.022 -7.457 1.00 84.81 90 ARG A CA 1
ATOM 662 C C . ARG A 1 90 ? 3.185 -9.549 -7.109 1.00 84.81 90 ARG A C 1
ATOM 664 O O . ARG A 1 90 ? 2.300 -9.564 -7.960 1.00 84.81 90 ARG A O 1
ATOM 671 N N . SER A 1 91 ? 2.968 -10.041 -5.887 1.00 78.69 91 SER A N 1
ATOM 672 C CA . SER A 1 91 ? 1.698 -10.705 -5.549 1.00 78.69 91 SER A CA 1
ATOM 673 C C . SER A 1 91 ? 0.539 -9.726 -5.311 1.00 78.69 91 SER A C 1
ATOM 675 O O . SER A 1 91 ? -0.624 -10.137 -5.331 1.00 78.69 91 SER A O 1
ATOM 677 N N . ARG A 1 92 ? 0.827 -8.431 -5.156 1.00 84.38 92 ARG A N 1
ATOM 678 C CA . ARG A 1 92 ? -0.138 -7.319 -5.103 1.00 84.38 92 ARG A CA 1
ATOM 679 C C . ARG A 1 92 ? 0.235 -6.264 -6.140 1.00 84.38 92 ARG A C 1
ATOM 681 O O . ARG A 1 92 ? 1.094 -6.522 -6.969 1.00 84.38 92 ARG A O 1
ATOM 688 N N . ASP A 1 93 ? -0.418 -5.112 -6.085 1.00 92.81 93 ASP A N 1
ATOM 689 C CA . ASP A 1 93 ? -0.038 -3.893 -6.792 1.00 92.81 93 ASP A CA 1
ATOM 690 C C . ASP A 1 93 ? 1.489 -3.685 -6.811 1.00 92.81 93 ASP A C 1
ATOM 692 O O . ASP A 1 93 ? 2.147 -3.720 -5.764 1.00 92.81 93 ASP A O 1
ATOM 696 N N . TYR A 1 94 ? 2.052 -3.477 -8.002 1.00 95.88 94 TYR A N 1
ATOM 697 C CA . TYR A 1 94 ? 3.485 -3.252 -8.186 1.00 95.88 94 TYR A CA 1
ATOM 698 C C . TYR A 1 94 ? 3.781 -2.229 -9.285 1.00 95.88 94 TYR A C 1
ATOM 700 O O . TYR A 1 94 ? 2.946 -1.930 -10.140 1.00 95.88 94 TYR A O 1
ATOM 708 N N . ILE A 1 95 ? 4.996 -1.696 -9.247 1.00 97.62 95 ILE A N 1
ATOM 709 C CA . ILE A 1 95 ? 5.574 -0.772 -10.219 1.00 97.62 95 ILE A CA 1
ATOM 710 C C . ILE A 1 95 ? 6.707 -1.494 -10.936 1.00 97.62 95 ILE A C 1
ATOM 712 O O . ILE A 1 95 ? 7.501 -2.192 -10.302 1.00 97.62 95 ILE A O 1
ATOM 716 N N . VAL A 1 96 ? 6.798 -1.312 -12.248 1.00 97.88 96 VAL A N 1
ATOM 717 C CA . VAL A 1 96 ? 7.929 -1.806 -13.037 1.00 97.88 96 VAL A CA 1
ATOM 718 C C . VAL A 1 96 ? 8.951 -0.684 -13.185 1.00 97.88 96 VAL A C 1
ATOM 720 O O . VAL A 1 96 ? 8.659 0.345 -13.788 1.00 97.88 96 VAL A O 1
ATOM 723 N N . ALA A 1 97 ? 10.148 -0.882 -12.640 1.00 96.94 97 ALA A N 1
ATOM 724 C CA . ALA A 1 97 ? 11.302 -0.020 -12.869 1.00 96.94 97 ALA A CA 1
ATOM 725 C C . ALA A 1 97 ? 12.056 -0.538 -14.099 1.00 96.94 97 ALA A C 1
ATOM 727 O O . ALA A 1 97 ? 12.749 -1.555 -14.029 1.00 96.94 97 ALA A O 1
ATOM 728 N N . ALA A 1 98 ? 11.877 0.125 -15.239 1.00 96.56 98 ALA A N 1
ATOM 729 C CA . ALA A 1 98 ? 12.329 -0.385 -16.525 1.00 96.56 98 ALA A CA 1
ATOM 730 C C . ALA A 1 98 ? 13.606 0.328 -16.984 1.00 96.56 98 ALA A C 1
ATOM 732 O O . ALA A 1 98 ? 13.586 1.517 -17.294 1.00 96.56 98 ALA A O 1
ATOM 733 N N . ILE A 1 99 ? 14.719 -0.400 -17.030 1.00 94.75 99 ILE A N 1
ATOM 734 C CA . ILE A 1 99 ? 16.005 0.064 -17.568 1.00 94.75 99 ILE A CA 1
ATOM 735 C C . ILE A 1 99 ? 16.280 -0.507 -18.964 1.00 94.75 99 ILE A C 1
ATOM 737 O O . ILE A 1 99 ? 17.028 0.097 -19.732 1.00 94.75 99 ILE A O 1
ATOM 741 N N . ARG A 1 100 ? 15.640 -1.630 -19.320 1.00 94.31 100 ARG A N 1
ATOM 742 C CA . ARG A 1 100 ? 15.694 -2.245 -20.655 1.00 94.31 100 ARG A CA 1
ATOM 743 C C . ARG A 1 100 ? 14.305 -2.695 -21.101 1.00 94.31 100 ARG A C 1
ATOM 745 O O . ARG A 1 100 ? 13.417 -2.923 -20.282 1.00 94.31 100 ARG A O 1
ATOM 752 N N . SER A 1 101 ? 14.136 -2.920 -22.400 1.00 92.25 101 SER A N 1
ATOM 753 C CA . SER A 1 101 ? 12.894 -3.429 -23.000 1.00 92.25 101 SER A CA 1
ATOM 754 C C . SER A 1 101 ? 12.416 -4.755 -22.396 1.00 92.25 101 SER A C 1
ATOM 756 O O . SER A 1 101 ? 11.215 -5.036 -22.380 1.00 92.25 101 SER A O 1
ATOM 758 N N . GLU A 1 102 ? 13.329 -5.590 -21.878 1.00 93.62 102 GLU A N 1
ATOM 759 C CA . GLU A 1 102 ? 12.958 -6.843 -21.211 1.00 93.62 102 GLU A CA 1
ATOM 760 C C . GLU A 1 102 ? 12.104 -6.622 -19.956 1.00 93.62 102 GLU A C 1
ATOM 762 O O . GLU A 1 102 ? 11.213 -7.432 -19.690 1.00 93.62 102 GLU A O 1
ATOM 767 N N . ASP A 1 103 ? 12.309 -5.519 -19.229 1.00 95.44 103 ASP A N 1
ATOM 768 C CA . ASP A 1 103 ? 11.545 -5.188 -18.020 1.00 95.44 103 ASP A CA 1
ATOM 769 C C . ASP A 1 103 ? 10.062 -4.980 -18.319 1.00 95.44 103 ASP A C 1
ATOM 771 O O . ASP A 1 103 ? 9.200 -5.270 -17.492 1.00 95.44 103 ASP A O 1
ATOM 775 N N . LEU A 1 104 ? 9.734 -4.541 -19.534 1.00 95.00 104 LEU A N 1
ATOM 776 C CA . LEU A 1 104 ? 8.350 -4.311 -19.943 1.00 95.00 104 LEU A CA 1
ATOM 777 C C . LEU A 1 104 ? 7.538 -5.611 -19.974 1.00 95.00 104 LEU A C 1
ATOM 779 O O . LEU A 1 104 ? 6.323 -5.574 -19.795 1.00 95.00 104 LEU A O 1
ATOM 783 N N . LYS A 1 105 ? 8.198 -6.771 -20.111 1.00 94.31 105 LYS A N 1
ATOM 784 C CA . LYS A 1 105 ? 7.558 -8.096 -20.009 1.00 94.31 105 LYS A CA 1
ATOM 785 C C . LYS A 1 105 ? 7.050 -8.397 -18.595 1.00 94.31 105 LYS A C 1
ATOM 787 O O . LYS A 1 105 ? 6.258 -9.316 -18.418 1.00 94.31 105 LYS A O 1
ATOM 792 N N . LEU A 1 106 ? 7.503 -7.643 -17.592 1.00 93.94 106 LEU A N 1
ATOM 793 C CA . LEU A 1 106 ? 7.046 -7.760 -16.208 1.00 93.94 106 LEU A CA 1
ATOM 794 C C . LEU A 1 106 ? 5.702 -7.056 -15.977 1.00 93.94 106 LEU A C 1
ATOM 796 O O . LEU A 1 106 ? 5.093 -7.240 -14.921 1.00 93.94 106 LEU A O 1
ATOM 800 N N . CYS A 1 107 ? 5.229 -6.254 -16.935 1.00 94.25 107 CYS A N 1
ATOM 801 C CA . CYS A 1 107 ? 3.926 -5.606 -16.855 1.00 94.25 107 CYS A CA 1
ATOM 802 C C . CYS A 1 107 ? 2.807 -6.653 -16.932 1.00 94.25 107 CYS A C 1
ATOM 804 O O . CYS A 1 107 ? 2.767 -7.482 -17.836 1.00 94.25 107 CYS A O 1
ATOM 806 N N . GLY A 1 108 ? 1.875 -6.585 -15.988 1.00 91.94 108 GLY A N 1
ATOM 807 C CA . GLY A 1 108 ? 0.716 -7.466 -15.897 1.00 91.94 108 GLY A CA 1
ATOM 808 C C . GLY A 1 108 ? -0.471 -6.733 -15.280 1.00 91.94 108 GLY A C 1
ATOM 809 O O . GLY A 1 108 ? -0.430 -5.518 -15.099 1.00 91.94 108 GLY A O 1
ATOM 810 N N . GLU A 1 109 ? -1.522 -7.464 -14.917 1.00 91.62 109 GLU A N 1
ATOM 811 C CA . GLU A 1 109 ? -2.783 -6.889 -14.417 1.00 91.62 109 GLU A CA 1
ATOM 812 C C . GLU A 1 109 ? -2.597 -5.961 -13.199 1.00 91.62 109 GLU A C 1
ATOM 814 O O . GLU A 1 109 ? -3.202 -4.893 -13.121 1.00 91.62 109 GLU A O 1
ATOM 819 N N . LYS A 1 110 ? -1.711 -6.342 -12.270 1.00 93.62 110 LYS A N 1
ATOM 820 C CA . LYS A 1 110 ? -1.418 -5.596 -11.031 1.00 93.62 110 LYS A CA 1
ATOM 821 C C . LYS A 1 110 ? -0.356 -4.503 -11.207 1.00 93.62 110 LYS A C 1
ATOM 823 O O . LYS A 1 110 ? 0.010 -3.841 -10.236 1.00 93.62 110 LYS A O 1
ATOM 828 N N . CYS A 1 111 ? 0.152 -4.309 -12.425 1.00 95.81 111 CYS A N 1
ATOM 829 C CA . CYS A 1 111 ? 1.104 -3.248 -12.723 1.00 95.81 111 CYS A CA 1
ATOM 830 C C . CYS A 1 111 ? 0.389 -1.891 -12.676 1.00 95.81 111 CYS A C 1
ATOM 832 O O . CYS A 1 111 ? -0.455 -1.571 -13.520 1.00 95.81 111 CYS A O 1
ATOM 834 N N . ILE A 1 112 ? 0.727 -1.074 -11.679 1.00 96.12 112 ILE A N 1
ATOM 835 C CA . ILE A 1 112 ? 0.169 0.273 -11.535 1.00 96.12 112 ILE A CA 1
ATOM 836 C C . ILE A 1 112 ? 0.793 1.203 -12.573 1.00 96.12 112 ILE A C 1
ATOM 838 O O . ILE A 1 112 ? 0.068 1.960 -13.217 1.00 96.12 112 ILE A O 1
ATOM 842 N N . ALA A 1 113 ? 2.116 1.127 -12.721 1.00 96.94 113 ALA A N 1
ATOM 843 C CA . ALA A 1 113 ? 2.911 2.074 -13.485 1.00 96.94 113 ALA A CA 1
ATOM 844 C C . ALA A 1 113 ? 4.226 1.457 -13.969 1.00 96.94 113 ALA A C 1
ATOM 846 O O . ALA A 1 113 ? 4.755 0.529 -13.349 1.00 96.94 113 ALA A O 1
ATOM 847 N N . VAL A 1 114 ? 4.769 2.038 -15.034 1.00 97.88 114 VAL A N 1
ATOM 848 C CA . VAL A 1 114 ? 6.133 1.816 -15.504 1.00 97.88 114 VAL A CA 1
ATOM 849 C C . VAL A 1 114 ? 6.926 3.101 -15.295 1.00 97.88 114 VAL A C 1
ATOM 851 O O . VAL A 1 114 ? 6.549 4.150 -15.818 1.00 97.88 114 VAL A O 1
ATOM 854 N N . VAL A 1 115 ? 8.023 3.001 -14.546 1.00 97.62 115 VAL A N 1
ATOM 855 C CA . VAL A 1 115 ? 9.001 4.075 -14.350 1.00 97.62 115 VAL A CA 1
ATOM 856 C C . VAL A 1 115 ? 10.197 3.790 -15.257 1.00 97.62 115 VAL A C 1
ATOM 858 O O . VAL A 1 115 ? 10.974 2.877 -14.956 1.00 97.62 115 VAL A O 1
ATOM 861 N N . PRO A 1 116 ? 10.353 4.517 -16.375 1.00 95.69 116 PRO A N 1
ATOM 862 C CA . PRO A 1 116 ? 11.498 4.346 -17.255 1.00 95.69 116 PRO A CA 1
ATOM 863 C C . PRO A 1 116 ? 12.757 4.951 -16.619 1.00 95.69 116 PRO A C 1
ATOM 865 O O . PRO A 1 116 ? 12.736 6.055 -16.077 1.00 95.69 116 PRO A O 1
ATOM 868 N N . LEU A 1 117 ? 13.870 4.224 -16.697 1.00 93.56 117 LEU A N 1
ATOM 869 C CA . LEU A 1 117 ? 15.187 4.649 -16.210 1.00 93.56 117 LEU A CA 1
ATOM 870 C C . LEU A 1 117 ? 16.151 5.018 -17.350 1.00 93.56 117 LEU A C 1
ATOM 872 O O . LEU A 1 117 ? 17.294 5.395 -17.086 1.00 93.56 117 LEU A O 1
ATOM 876 N N . SER A 1 118 ? 15.693 4.931 -18.601 1.00 92.50 118 SER A N 1
ATOM 877 C CA . SER A 1 118 ? 16.399 5.367 -19.808 1.00 92.50 118 SER A CA 1
ATOM 878 C C . SER A 1 118 ? 15.413 5.966 -20.820 1.00 92.50 118 SER A C 1
ATOM 880 O O . SER A 1 118 ? 14.227 5.630 -20.816 1.00 92.50 118 SER A O 1
ATOM 882 N N . ARG A 1 119 ? 15.903 6.852 -21.700 1.00 92.81 119 ARG A N 1
ATOM 883 C CA . ARG A 1 119 ? 15.080 7.473 -22.758 1.00 92.81 119 ARG A CA 1
ATOM 884 C C . ARG A 1 119 ? 14.557 6.451 -23.766 1.00 92.81 119 ARG A C 1
ATOM 886 O O . ARG A 1 119 ? 13.405 6.525 -24.166 1.00 92.81 119 ARG A O 1
ATOM 893 N N . GLU A 1 120 ? 15.392 5.480 -24.121 1.00 92.38 120 GLU A N 1
ATOM 894 C CA . GLU A 1 120 ? 15.045 4.391 -25.042 1.00 92.38 120 GLU A CA 1
ATOM 895 C C . GLU A 1 120 ? 13.822 3.610 -24.539 1.00 92.38 120 GLU A C 1
ATOM 897 O O . GLU A 1 120 ? 12.863 3.388 -25.274 1.00 92.38 120 GLU A O 1
ATOM 902 N N . VAL A 1 121 ? 13.814 3.260 -23.248 1.00 94.50 121 VAL A N 1
ATOM 903 C CA . VAL A 1 121 ? 12.677 2.573 -22.628 1.00 94.50 121 VAL A CA 1
ATOM 904 C C . VAL A 1 121 ? 11.469 3.493 -22.515 1.00 94.50 121 VAL A C 1
ATOM 906 O O . VAL A 1 121 ? 10.348 3.041 -22.723 1.00 94.50 121 VAL A O 1
ATOM 909 N N . GLU A 1 122 ? 11.664 4.774 -22.202 1.00 95.44 122 GLU A N 1
ATOM 910 C CA . GLU A 1 122 ? 10.570 5.744 -22.139 1.00 95.44 122 GLU A CA 1
ATOM 911 C C . GLU A 1 122 ? 9.780 5.798 -23.458 1.00 95.44 122 GLU A C 1
ATOM 913 O O . GLU A 1 122 ? 8.551 5.697 -23.450 1.00 95.44 122 GLU A O 1
ATOM 918 N N . GLU A 1 123 ? 10.476 5.896 -24.592 1.00 94.69 123 GLU A N 1
ATOM 919 C CA . GLU A 1 123 ? 9.867 5.899 -25.926 1.00 94.69 123 GLU A CA 1
ATOM 920 C C . GLU A 1 123 ? 9.104 4.599 -26.214 1.00 94.69 123 GLU A C 1
ATOM 922 O O . GLU A 1 123 ? 7.993 4.624 -26.751 1.00 94.69 123 GLU A O 1
ATOM 927 N N . GLU A 1 124 ? 9.653 3.459 -25.800 1.00 94.69 124 GLU A N 1
ATOM 928 C CA . GLU A 1 124 ? 9.019 2.156 -25.985 1.00 94.69 124 GLU A CA 1
ATOM 929 C C . GLU A 1 124 ? 7.778 1.953 -25.101 1.00 94.69 124 GLU A C 1
ATOM 931 O O . GLU A 1 124 ? 6.773 1.389 -25.539 1.00 94.69 124 GLU A O 1
ATOM 936 N N . VAL A 1 125 ? 7.802 2.441 -23.860 1.00 94.81 125 VAL A N 1
ATOM 937 C CA . VAL A 1 125 ? 6.627 2.433 -22.975 1.00 94.81 125 VAL A CA 1
ATOM 938 C C . VAL A 1 125 ? 5.496 3.245 -23.611 1.00 94.81 125 VAL A C 1
ATOM 940 O O . VAL A 1 125 ? 4.350 2.784 -23.616 1.00 94.81 125 VAL A O 1
ATOM 943 N N . ARG A 1 126 ? 5.815 4.410 -24.203 1.00 94.19 126 ARG A N 1
ATOM 944 C CA . ARG A 1 126 ? 4.841 5.238 -24.935 1.00 94.19 126 ARG A CA 1
ATOM 945 C C . ARG A 1 126 ? 4.284 4.511 -26.157 1.00 94.19 126 ARG A C 1
ATOM 947 O O . ARG A 1 126 ? 3.069 4.493 -26.334 1.00 94.19 126 ARG A O 1
ATOM 954 N N . SER A 1 127 ? 5.136 3.891 -26.976 1.00 94.06 127 SER A N 1
ATOM 955 C CA . SER A 1 127 ? 4.698 3.210 -28.204 1.00 94.06 127 SER A CA 1
ATOM 956 C C . SER A 1 127 ? 3.803 1.998 -27.928 1.00 94.06 127 SER A C 1
ATOM 958 O O . SER A 1 127 ? 2.868 1.733 -28.681 1.00 94.06 127 SER A O 1
ATOM 960 N N . ARG A 1 128 ? 4.034 1.298 -26.811 1.00 93.00 128 ARG A N 1
ATOM 961 C CA . ARG A 1 128 ? 3.217 0.162 -26.357 1.00 93.00 128 ARG A CA 1
ATOM 962 C C . ARG A 1 128 ? 1.945 0.573 -25.604 1.00 93.00 128 ARG A C 1
ATOM 964 O O . ARG 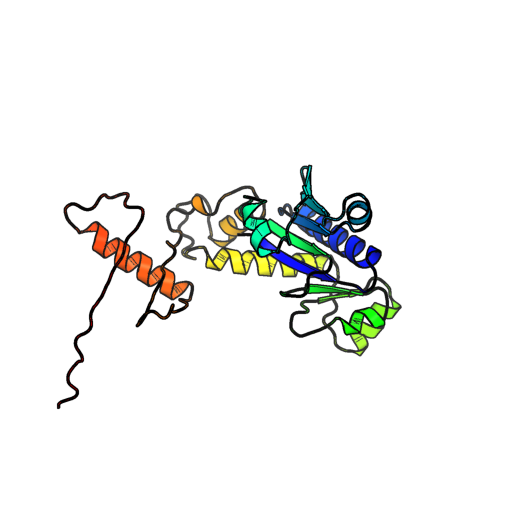A 1 128 ? 1.186 -0.305 -25.199 1.00 93.00 128 ARG A O 1
ATOM 971 N N . GLY A 1 129 ? 1.714 1.872 -25.380 1.00 91.81 129 GLY A N 1
ATOM 972 C CA . GLY A 1 129 ? 0.558 2.372 -24.628 1.00 91.81 129 GLY A CA 1
ATOM 973 C C . GLY A 1 129 ? 0.536 1.923 -23.161 1.00 91.81 129 GLY A C 1
ATOM 974 O O . GLY A 1 129 ? -0.534 1.784 -22.567 1.00 91.81 129 GLY A O 1
ATOM 975 N N . LEU A 1 130 ? 1.707 1.649 -22.577 1.00 94.00 130 LEU A N 1
ATOM 976 C CA . LEU A 1 130 ? 1.835 1.271 -21.171 1.00 94.00 130 LEU A CA 1
ATOM 977 C C . LEU A 1 130 ? 1.704 2.508 -20.268 1.00 94.00 130 LEU A C 1
ATOM 979 O O . LEU A 1 130 ? 1.902 3.644 -20.697 1.00 94.00 130 LEU A O 1
ATOM 983 N N . ARG A 1 131 ? 1.372 2.292 -18.990 1.00 95.06 131 ARG A N 1
ATOM 984 C CA . ARG A 1 131 ? 1.175 3.368 -18.001 1.00 95.06 131 ARG A CA 1
ATOM 985 C C . ARG A 1 131 ? 2.506 3.989 -17.574 1.00 95.06 131 ARG A C 1
ATOM 987 O O . ARG A 1 131 ? 3.032 3.655 -16.516 1.00 95.06 131 ARG A O 1
ATOM 994 N N . LEU A 1 132 ? 3.051 4.862 -18.410 1.00 96.38 132 LEU A N 1
ATOM 995 C CA . LEU A 1 132 ? 4.254 5.637 -18.128 1.00 96.38 132 LEU A CA 1
ATOM 996 C C . LEU A 1 132 ? 3.997 6.645 -17.010 1.00 96.38 132 LEU A C 1
ATOM 998 O O . LEU A 1 132 ? 3.046 7.420 -17.098 1.00 96.38 132 LEU A O 1
ATOM 1002 N N . MET A 1 133 ? 4.845 6.641 -15.985 1.00 97.38 133 MET A N 1
ATOM 1003 C CA . MET A 1 133 ? 4.805 7.622 -14.903 1.00 97.38 133 MET A CA 1
ATOM 1004 C C . MET A 1 133 ? 6.226 7.973 -14.459 1.00 97.38 133 MET A C 1
ATOM 1006 O O . MET A 1 133 ? 7.103 7.112 -14.366 1.00 97.38 133 MET A O 1
ATOM 1010 N N . SER A 1 134 ? 6.442 9.244 -14.152 1.00 95.81 134 SER A N 1
ATOM 1011 C CA . SER A 1 134 ? 7.614 9.734 -13.432 1.00 95.81 134 SER A CA 1
ATOM 1012 C C . SER A 1 134 ? 7.595 9.291 -11.964 1.00 95.81 134 SER A C 1
ATOM 1014 O O . SER A 1 134 ? 6.577 8.840 -11.434 1.00 95.81 134 SER A O 1
ATOM 1016 N N . VAL A 1 135 ? 8.728 9.448 -11.275 1.00 94.81 135 VAL A N 1
ATOM 1017 C CA . VAL A 1 135 ? 8.848 9.134 -9.840 1.00 94.81 135 VAL A CA 1
ATOM 1018 C C . VAL A 1 135 ? 7.826 9.912 -9.003 1.00 94.81 135 VAL A C 1
ATOM 1020 O O . VAL A 1 135 ? 7.179 9.322 -8.137 1.00 94.81 135 VAL A O 1
ATOM 1023 N N . ASP A 1 136 ? 7.637 11.203 -9.284 1.00 95.31 136 ASP A N 1
ATOM 1024 C CA . ASP A 1 136 ? 6.722 12.068 -8.529 1.00 95.31 136 ASP A CA 1
ATOM 1025 C C . ASP A 1 136 ? 5.250 11.712 -8.775 1.00 95.31 136 ASP A C 1
ATOM 1027 O O . ASP A 1 136 ? 4.431 11.704 -7.848 1.00 95.31 136 ASP A O 1
ATOM 1031 N N . GLU A 1 137 ? 4.906 11.351 -10.013 1.00 97.50 137 GLU A N 1
ATOM 1032 C CA . GLU A 1 137 ? 3.571 10.852 -10.348 1.00 97.50 137 GLU A CA 1
ATOM 1033 C C . GLU A 1 137 ? 3.292 9.527 -9.634 1.00 97.50 137 GLU A C 1
ATOM 1035 O O . GLU A 1 137 ? 2.207 9.338 -9.077 1.00 97.50 137 GLU A O 1
ATOM 1040 N N . VAL A 1 138 ? 4.272 8.615 -9.601 1.00 97.38 138 VAL A N 1
ATOM 1041 C CA . VAL A 1 138 ? 4.146 7.347 -8.874 1.00 97.38 138 VAL A CA 1
ATOM 1042 C C . VAL A 1 138 ? 3.967 7.600 -7.383 1.00 97.38 138 VAL A C 1
ATOM 1044 O O . VAL A 1 138 ? 3.031 7.060 -6.796 1.00 97.38 138 VAL A O 1
ATOM 1047 N N . ALA A 1 139 ? 4.798 8.443 -6.767 1.00 95.00 139 ALA A N 1
ATOM 1048 C CA . ALA A 1 139 ? 4.666 8.804 -5.357 1.00 95.00 139 ALA A CA 1
ATOM 1049 C C . ALA A 1 139 ? 3.261 9.354 -5.046 1.00 95.00 139 ALA A C 1
ATOM 1051 O O . ALA A 1 139 ? 2.610 8.911 -4.094 1.00 95.00 139 ALA A O 1
ATOM 1052 N N . SER A 1 140 ? 2.747 10.241 -5.899 1.00 96.25 140 SER A N 1
ATOM 1053 C CA . SER A 1 140 ? 1.404 10.812 -5.764 1.00 96.25 140 SER A CA 1
ATOM 1054 C C . SER A 1 140 ? 0.298 9.752 -5.863 1.00 96.25 140 SER A C 1
ATOM 1056 O O . SER A 1 140 ? -0.625 9.741 -5.045 1.00 96.25 140 SER A O 1
ATOM 1058 N N . GLU A 1 141 ? 0.388 8.816 -6.812 1.00 96.81 141 GLU A N 1
ATOM 1059 C CA . GLU A 1 141 ? -0.602 7.739 -6.952 1.00 96.81 141 GLU A CA 1
ATOM 1060 C C . GLU A 1 141 ? -0.535 6.731 -5.795 1.00 96.81 141 GLU A C 1
ATOM 1062 O O . GLU A 1 141 ? -1.582 6.279 -5.318 1.00 96.81 141 GLU A O 1
ATOM 1067 N N . LEU A 1 142 ? 0.663 6.411 -5.294 1.00 95.25 142 LEU A N 1
ATOM 1068 C CA . LEU A 1 142 ? 0.833 5.566 -4.109 1.00 95.25 142 LEU A CA 1
ATOM 1069 C C . LEU A 1 142 ? 0.215 6.210 -2.873 1.00 95.25 142 LEU A C 1
ATOM 1071 O O . LEU A 1 142 ? -0.519 5.541 -2.145 1.00 95.25 142 LEU A O 1
ATOM 1075 N N . LEU A 1 143 ? 0.441 7.508 -2.667 1.00 94.38 143 LEU A N 1
ATOM 1076 C CA . LEU A 1 143 ? -0.194 8.255 -1.588 1.00 94.38 143 LEU A CA 1
ATOM 1077 C C . LEU A 1 143 ? -1.720 8.217 -1.717 1.00 94.38 143 LEU A C 1
ATOM 1079 O O . LEU A 1 143 ? -2.421 7.906 -0.752 1.00 94.38 143 LEU A O 1
ATOM 1083 N N . ARG A 1 144 ? -2.247 8.475 -2.920 1.00 95.19 144 ARG A N 1
ATOM 1084 C CA . ARG A 1 144 ? -3.690 8.443 -3.191 1.00 95.19 144 ARG A CA 1
ATOM 1085 C C . ARG A 1 144 ? -4.285 7.074 -2.857 1.00 95.19 144 ARG A C 1
ATOM 1087 O O . ARG A 1 144 ? -5.387 7.000 -2.313 1.00 95.19 144 ARG A O 1
ATOM 1094 N N . ARG A 1 145 ? -3.594 5.984 -3.205 1.00 94.31 145 ARG A N 1
ATOM 1095 C CA . ARG A 1 145 ? -4.012 4.603 -2.903 1.00 94.31 145 ARG A CA 1
ATOM 1096 C C . ARG A 1 145 ? -3.951 4.302 -1.410 1.00 94.31 145 ARG A C 1
ATOM 1098 O O . ARG A 1 145 ? -4.945 3.834 -0.861 1.00 94.31 145 ARG A O 1
ATOM 1105 N N . ALA A 1 146 ? -2.845 4.639 -0.753 1.00 92.38 146 ALA A N 1
ATOM 1106 C CA . ALA A 1 146 ? -2.670 4.446 0.683 1.00 92.38 146 ALA A CA 1
ATOM 1107 C C . ALA A 1 146 ? -3.743 5.190 1.495 1.00 92.38 146 ALA A C 1
ATOM 1109 O O . ALA A 1 146 ? -4.333 4.616 2.411 1.00 92.38 146 ALA A O 1
ATOM 1110 N N . LEU A 1 147 ? -4.055 6.437 1.119 1.00 92.75 147 LEU A N 1
ATOM 1111 C CA . LEU A 1 147 ? -5.127 7.223 1.735 1.00 92.75 147 LEU A CA 1
ATOM 1112 C C . LEU A 1 147 ? -6.494 6.570 1.542 1.00 92.75 147 LEU A C 1
ATOM 1114 O O . LEU A 1 147 ? -7.250 6.471 2.504 1.00 92.75 147 LEU A O 1
ATOM 1118 N N . ARG A 1 148 ? -6.813 6.082 0.335 1.00 90.75 148 ARG A N 1
ATOM 1119 C CA . ARG A 1 148 ? -8.085 5.381 0.085 1.00 90.75 148 ARG A CA 1
ATOM 1120 C C . ARG A 1 148 ? -8.237 4.135 0.948 1.00 90.75 148 ARG A C 1
ATOM 1122 O O . ARG A 1 148 ? -9.316 3.924 1.494 1.00 90.75 148 ARG A O 1
ATOM 1129 N N . GLU A 1 149 ? -7.188 3.325 1.076 1.00 87.00 149 GLU A N 1
ATOM 1130 C CA . GLU A 1 149 ? -7.224 2.140 1.939 1.00 87.00 149 GLU A CA 1
ATOM 1131 C C . GLU A 1 149 ? -7.431 2.528 3.404 1.00 87.00 149 GLU A C 1
ATOM 1133 O O . GLU A 1 149 ? -8.263 1.944 4.091 1.00 87.00 149 GLU A O 1
ATOM 1138 N N . LEU A 1 150 ? -6.745 3.569 3.877 1.00 87.38 150 LEU A N 1
ATOM 1139 C CA . LEU A 1 150 ? -6.887 4.025 5.254 1.00 87.38 150 LEU A CA 1
ATOM 1140 C C . LEU A 1 150 ? -8.255 4.661 5.538 1.00 87.38 150 LEU A C 1
ATOM 1142 O O . LEU A 1 150 ? -8.811 4.486 6.618 1.00 87.38 150 LEU A O 1
ATOM 1146 N N . LEU A 1 151 ? -8.828 5.370 4.568 1.00 88.44 151 LEU A N 1
ATOM 1147 C CA . LEU A 1 151 ? -10.157 5.964 4.684 1.00 88.44 151 LEU A CA 1
ATOM 1148 C C . LEU A 1 151 ? -11.259 4.911 4.833 1.00 88.44 151 LEU A C 1
ATOM 1150 O O . LEU A 1 151 ? -12.252 5.192 5.496 1.00 88.44 151 LEU A O 1
ATOM 1154 N N . ARG A 1 152 ? -11.081 3.697 4.292 1.00 84.25 152 ARG A N 1
ATOM 1155 C CA . ARG A 1 152 ? -12.024 2.579 4.499 1.00 84.25 152 ARG A CA 1
ATOM 1156 C C . ARG A 1 152 ? -12.092 2.115 5.955 1.00 84.25 152 ARG A C 1
ATOM 1158 O O . ARG A 1 152 ? -13.105 1.553 6.355 1.00 84.25 152 ARG A O 1
ATOM 1165 N N . GLU A 1 153 ? -11.044 2.362 6.740 1.00 80.50 153 GLU A N 1
ATOM 1166 C CA . GLU A 1 153 ? -10.996 2.061 8.178 1.00 80.50 153 GLU A CA 1
ATOM 1167 C C . GLU A 1 153 ? -11.655 3.152 9.033 1.00 80.50 153 GLU A C 1
ATOM 1169 O O . GLU A 1 153 ? -11.925 2.946 10.219 1.00 80.50 153 GLU A O 1
ATOM 1174 N N . LEU A 1 154 ? -11.886 4.332 8.456 1.00 84.94 154 LEU A N 1
ATOM 1175 C CA . LEU A 1 154 ? -12.465 5.482 9.132 1.00 84.94 154 LEU A CA 1
ATOM 1176 C C . LEU A 1 154 ? -13.963 5.600 8.821 1.00 84.94 154 LEU A C 1
ATOM 1178 O O . LEU A 1 154 ? -14.432 5.177 7.768 1.00 84.94 154 LEU A O 1
ATOM 1182 N N . PRO A 1 155 ? -14.749 6.210 9.723 1.00 79.62 155 PRO A N 1
ATOM 1183 C CA . PRO A 1 155 ? -16.195 6.292 9.551 1.00 79.62 155 PRO A CA 1
ATOM 1184 C C . PRO A 1 155 ? -16.627 7.211 8.396 1.00 79.62 155 PRO A C 1
ATOM 1186 O O . PRO A 1 155 ? -17.754 7.089 7.927 1.00 79.62 155 PRO A O 1
ATOM 1189 N N . GLY A 1 156 ? -15.787 8.152 7.953 1.00 85.94 156 GLY A N 1
ATOM 1190 C CA . GLY A 1 156 ? -16.134 9.105 6.889 1.00 85.94 156 GLY A CA 1
ATOM 1191 C C . GLY A 1 156 ? -17.132 10.198 7.302 1.00 85.94 156 GLY A C 1
ATOM 1192 O O . GLY A 1 156 ? -17.692 10.864 6.442 1.00 85.94 156 GLY A O 1
ATOM 1193 N N . LEU A 1 157 ? -17.374 10.389 8.607 1.00 84.31 157 LEU A N 1
ATOM 1194 C CA . LEU A 1 157 ? -18.327 11.391 9.113 1.00 84.31 157 LEU A CA 1
ATOM 1195 C C . LEU A 1 157 ? -17.795 12.826 9.139 1.00 84.31 157 LEU A C 1
ATOM 1197 O O . LEU A 1 157 ? -18.592 13.745 9.272 1.00 84.31 157 LEU A O 1
ATOM 1201 N N . ASN A 1 158 ? -16.472 13.017 9.120 1.00 88.94 158 ASN A N 1
ATOM 1202 C CA . ASN A 1 158 ? -15.838 14.330 9.314 1.00 88.94 158 ASN A CA 1
ATOM 1203 C C . ASN A 1 158 ? -16.340 15.079 10.573 1.00 88.94 158 ASN A C 1
ATOM 1205 O O . ASN A 1 158 ? -16.525 16.287 10.559 1.00 88.94 158 ASN A O 1
ATOM 1209 N N . CYS A 1 159 ? -16.580 14.349 11.669 1.00 87.88 159 CYS A N 1
ATOM 1210 C CA . CYS A 1 159 ? -17.235 14.882 12.873 1.00 87.88 159 CYS A CA 1
ATOM 1211 C C . CYS A 1 159 ? -16.380 15.820 13.741 1.00 87.88 159 CYS A C 1
ATOM 1213 O O . CYS A 1 159 ? -16.933 16.536 14.565 1.00 87.88 159 CYS A O 1
ATOM 1215 N N . GLY A 1 160 ? -15.052 15.807 13.607 1.00 88.81 160 GLY A N 1
ATOM 1216 C CA . GLY A 1 160 ? -14.171 16.635 14.438 1.00 88.81 160 GLY A CA 1
ATOM 1217 C C . GLY A 1 160 ? -13.810 16.063 15.815 1.00 88.81 160 GLY A C 1
ATOM 1218 O O . GLY A 1 160 ? -12.852 16.540 16.413 1.00 88.81 160 GLY A O 1
ATOM 1219 N N . ASP A 1 161 ? -14.482 15.011 16.299 1.00 87.75 161 ASP A N 1
ATOM 1220 C CA . ASP A 1 161 ? -14.300 14.472 17.664 1.00 87.75 161 ASP A CA 1
ATOM 1221 C C . ASP A 1 161 ? -12.859 14.038 17.998 1.00 87.75 161 ASP A C 1
ATOM 1223 O O . ASP A 1 161 ? -12.459 14.025 19.160 1.00 87.75 161 ASP A O 1
ATOM 1227 N N . CYS A 1 162 ? -12.069 13.655 16.991 1.00 88.94 162 CYS A N 1
ATOM 1228 C CA . CYS A 1 162 ? -10.662 13.271 17.146 1.00 88.94 162 CYS A CA 1
ATOM 1229 C C . CYS A 1 162 ? -9.676 14.449 17.021 1.00 88.94 162 CYS A C 1
ATOM 1231 O O . CYS A 1 162 ? -8.465 14.228 17.026 1.00 88.94 162 CYS A O 1
ATOM 1233 N N . GLY A 1 163 ? -10.173 15.683 16.891 1.00 91.81 163 GLY A N 1
ATOM 1234 C CA . GLY A 1 163 ? -9.369 16.898 16.729 1.00 91.81 163 GLY A CA 1
ATOM 1235 C C . GLY A 1 163 ? -8.935 17.207 15.291 1.00 91.81 163 GLY A C 1
ATOM 1236 O O . GLY A 1 163 ? -8.142 18.122 15.091 1.00 91.81 163 GLY A O 1
ATOM 1237 N N . TYR A 1 164 ? -9.444 16.474 14.295 1.00 95.12 164 TYR A N 1
ATOM 1238 C CA . TYR A 1 164 ? -9.187 16.711 12.867 1.00 95.12 164 TYR A CA 1
ATOM 1239 C C . TYR A 1 164 ? -10.469 17.110 12.138 1.00 95.12 164 TYR A C 1
ATOM 1241 O O . TYR A 1 164 ? -11.520 16.515 12.370 1.00 95.12 164 TYR A O 1
ATOM 1249 N N . SER A 1 165 ? -10.380 18.079 11.225 1.00 92.00 165 SER A N 1
ATOM 1250 C CA . SER A 1 165 ? -11.530 18.630 10.494 1.00 92.00 165 SER A CA 1
ATOM 1251 C C . SER A 1 165 ? -12.145 17.648 9.495 1.00 92.00 165 SER A C 1
ATOM 1253 O O . SER A 1 165 ? -13.307 17.788 9.124 1.00 92.00 165 SER A O 1
ATOM 1255 N N . SER A 1 166 ? -11.392 16.631 9.068 1.00 95.31 166 SER A N 1
ATOM 1256 C CA . SER A 1 166 ? -11.890 15.568 8.198 1.00 95.31 166 SER A CA 1
ATOM 1257 C C . SER A 1 166 ? -11.221 14.222 8.485 1.00 95.31 166 SER A C 1
ATOM 1259 O O . SER A 1 166 ? -10.105 14.142 9.007 1.00 95.31 166 SER A O 1
ATOM 1261 N N . CYS A 1 167 ? -11.897 13.134 8.106 1.00 92.75 167 CYS A N 1
ATOM 1262 C CA . CYS A 1 167 ? -11.326 11.789 8.136 1.00 92.75 167 CYS A CA 1
ATOM 1263 C C . CYS A 1 167 ? -10.100 11.679 7.220 1.00 92.75 167 CYS A C 1
ATOM 1265 O O . CYS A 1 167 ? -9.180 10.934 7.535 1.00 92.75 167 CYS A O 1
ATOM 1267 N N . GLU A 1 168 ? -10.050 12.444 6.128 1.00 94.88 168 GLU A N 1
ATOM 1268 C CA . GLU A 1 168 ? -8.886 12.504 5.242 1.00 94.88 168 GLU A CA 1
ATOM 1269 C C . GLU A 1 168 ? -7.688 13.179 5.912 1.00 94.88 168 GLU A C 1
ATOM 1271 O O . GLU A 1 168 ? -6.575 12.658 5.839 1.00 94.88 168 GLU A O 1
ATOM 1276 N N . GLN A 1 169 ? -7.910 14.276 6.645 1.00 95.25 169 GLN A N 1
ATOM 1277 C CA . GLN A 1 169 ? -6.853 14.914 7.425 1.00 95.25 169 GLN A CA 1
ATOM 1278 C C . GLN A 1 169 ? -6.298 13.943 8.474 1.00 95.25 169 GLN A C 1
ATOM 1280 O O . GLN A 1 169 ? -5.084 13.782 8.581 1.00 95.25 169 GLN A O 1
ATOM 1285 N N . MET A 1 170 ? -7.174 13.236 9.195 1.00 93.75 170 MET A N 1
ATOM 1286 C CA . MET A 1 170 ? -6.748 12.210 10.147 1.00 93.75 170 MET A CA 1
ATOM 1287 C C . MET A 1 170 ? -5.975 11.072 9.463 1.00 93.75 170 MET A C 1
ATOM 1289 O O . MET A 1 170 ? -4.920 10.671 9.952 1.00 93.75 170 MET A O 1
ATOM 1293 N N . ALA A 1 171 ? -6.468 10.567 8.329 1.00 92.94 171 ALA A N 1
ATOM 1294 C CA . ALA A 1 171 ? -5.799 9.523 7.558 1.00 92.94 171 ALA A CA 1
ATOM 1295 C C . ALA A 1 171 ? -4.390 9.959 7.122 1.00 92.94 171 ALA A C 1
ATOM 1297 O O . ALA A 1 171 ? -3.430 9.204 7.273 1.00 92.94 171 ALA A O 1
ATOM 1298 N N . SER A 1 172 ? -4.243 11.199 6.649 1.00 93.31 172 SER A N 1
ATOM 1299 C CA . SER A 1 172 ? -2.942 11.770 6.296 1.00 93.31 172 SER A CA 1
ATOM 1300 C C . SER A 1 172 ? -1.994 11.785 7.497 1.00 93.31 172 SER A C 1
ATOM 1302 O O . SER A 1 172 ? -0.865 11.320 7.376 1.00 93.31 172 SER A O 1
ATOM 1304 N N . MET A 1 173 ? -2.447 12.224 8.678 1.00 92.75 173 MET A N 1
ATOM 1305 C CA . MET A 1 173 ? -1.607 12.248 9.887 1.00 92.75 173 MET A CA 1
ATOM 1306 C C . MET A 1 173 ? -1.151 10.856 10.328 1.00 92.75 173 MET A C 1
ATOM 1308 O O . MET A 1 173 ? -0.002 10.690 10.741 1.00 92.75 173 MET A O 1
ATOM 1312 N N . VAL A 1 174 ? -2.015 9.851 10.182 1.00 91.38 174 VAL A N 1
ATOM 1313 C CA . VAL A 1 174 ? -1.651 8.456 10.447 1.00 91.38 174 VAL A CA 1
ATOM 1314 C C . VAL A 1 174 ? -0.625 7.950 9.426 1.00 91.38 174 VAL A C 1
ATOM 1316 O O . VAL A 1 174 ? 0.379 7.384 9.831 1.00 91.38 174 VAL A O 1
ATOM 1319 N N . LEU A 1 175 ? -0.781 8.213 8.120 1.00 90.19 175 LEU A N 1
ATOM 1320 C CA . LEU A 1 175 ? 0.233 7.841 7.111 1.00 90.19 175 LEU A CA 1
ATOM 1321 C C . LEU A 1 175 ? 1.574 8.572 7.277 1.00 90.19 175 LEU A C 1
ATOM 1323 O O . LEU A 1 175 ? 2.615 8.076 6.844 1.00 90.19 175 LEU A O 1
ATOM 1327 N N . LYS A 1 176 ? 1.567 9.757 7.889 1.00 88.19 176 LYS A N 1
ATOM 1328 C CA . LYS A 1 176 ? 2.787 10.472 8.289 1.00 88.19 176 LYS A CA 1
ATOM 1329 C C . LYS A 1 176 ? 3.444 9.869 9.537 1.00 88.19 176 LYS A C 1
ATOM 1331 O O . LYS A 1 176 ? 4.524 10.306 9.921 1.00 88.19 176 LYS A O 1
ATOM 1336 N N . GLY A 1 177 ? 2.817 8.877 10.173 1.00 84.38 177 GLY A N 1
ATOM 1337 C CA . GLY A 1 177 ? 3.283 8.273 11.421 1.00 84.38 177 GLY A CA 1
ATOM 1338 C C . GLY A 1 177 ? 3.195 9.217 12.623 1.00 84.38 177 GLY A C 1
ATOM 1339 O O . GLY A 1 177 ? 3.906 9.023 13.605 1.00 84.38 177 GLY A O 1
ATOM 1340 N N . LEU A 1 178 ? 2.370 10.264 12.533 1.00 87.88 178 LEU A N 1
ATOM 1341 C CA . LEU A 1 178 ? 2.184 11.260 13.591 1.00 87.88 178 LEU A CA 1
ATOM 1342 C C . LEU A 1 178 ? 0.974 10.949 14.474 1.00 87.88 178 LEU A C 1
ATOM 1344 O O . LEU A 1 178 ? 0.827 11.550 15.533 1.00 87.88 178 LEU A O 1
ATOM 1348 N N . GLU A 1 179 ? 0.112 10.031 14.037 1.00 89.44 179 GLU A N 1
ATOM 1349 C CA . GLU A 1 179 ? -1.078 9.624 14.768 1.00 89.44 179 GLU A CA 1
ATOM 1350 C C . GLU A 1 179 ? -1.418 8.151 14.597 1.00 89.44 179 GLU A C 1
ATOM 1352 O O . GLU A 1 179 ? -0.941 7.474 13.691 1.00 89.44 179 GLU A O 1
ATOM 1357 N N . SER A 1 180 ? -2.319 7.685 15.458 1.00 87.00 180 SER A N 1
ATOM 1358 C CA . SER A 1 180 ? -2.895 6.346 15.412 1.00 87.00 180 SER A CA 1
ATOM 1359 C C . SER A 1 180 ? -4.365 6.385 14.987 1.00 87.00 180 SER A C 1
ATOM 1361 O O . SER A 1 180 ? -5.124 7.284 15.360 1.00 87.00 180 SER A O 1
ATOM 1363 N N . LEU A 1 181 ? -4.817 5.348 14.273 1.00 84.00 181 LEU A N 1
ATOM 1364 C CA . LEU A 1 181 ? -6.243 5.160 13.979 1.00 84.00 181 LEU A CA 1
ATOM 1365 C C . LEU A 1 181 ? -7.083 5.013 15.257 1.00 84.00 181 LEU A C 1
ATOM 1367 O O . LEU A 1 181 ? -8.283 5.291 15.234 1.00 84.00 181 LEU A O 1
ATOM 1371 N N . SER A 1 182 ? -6.473 4.580 16.364 1.00 83.06 182 SER A N 1
ATOM 1372 C CA . SER A 1 182 ? -7.136 4.453 17.667 1.00 83.06 182 SER A CA 1
ATOM 1373 C C . SER A 1 182 ? -7.631 5.791 18.226 1.00 83.06 182 SER A C 1
ATOM 1375 O O . SER A 1 182 ? -8.588 5.805 18.998 1.00 83.06 182 SER A O 1
ATOM 1377 N N . LYS A 1 183 ? -7.066 6.924 17.780 1.00 87.25 183 LYS A N 1
ATOM 1378 C CA . LYS A 1 183 ? -7.524 8.266 18.169 1.00 87.25 183 LYS A CA 1
ATOM 1379 C C . LYS A 1 183 ? -8.943 8.576 17.675 1.00 87.25 183 LYS A C 1
ATOM 1381 O O . LYS A 1 183 ? -9.610 9.463 18.206 1.00 87.25 183 LYS A O 1
ATOM 1386 N N . CYS A 1 184 ? -9.444 7.851 16.671 1.00 86.81 184 CYS A N 1
ATOM 1387 C CA . CYS A 1 184 ? -10.803 8.031 16.183 1.00 86.81 184 CYS A CA 1
ATOM 1388 C C . CYS A 1 184 ? -11.774 7.287 17.102 1.00 86.81 184 CYS A C 1
ATOM 1390 O O . CYS A 1 184 ? -11.989 6.084 16.959 1.00 86.81 184 CYS A O 1
ATOM 1392 N N . SER A 1 185 ? -12.425 8.022 18.003 1.00 78.31 185 SER A N 1
ATOM 1393 C CA . SER A 1 185 ? -13.448 7.486 18.916 1.00 78.31 185 SER A CA 1
ATOM 1394 C C . SER A 1 185 ? -14.645 6.841 18.198 1.00 78.31 185 SER A C 1
ATOM 1396 O O . SER A 1 185 ? -15.368 6.041 18.787 1.00 78.31 185 SER A O 1
ATOM 1398 N N . LYS A 1 186 ? -14.852 7.181 16.920 1.00 75.44 186 LYS A N 1
ATOM 1399 C CA . LYS A 1 186 ? -15.935 6.688 16.056 1.00 75.44 186 LYS A CA 1
ATOM 1400 C C . LYS A 1 186 ? -15.482 5.600 15.075 1.00 75.44 186 LYS A C 1
ATOM 1402 O O . LYS A 1 186 ? -16.240 5.256 14.168 1.00 75.44 186 LYS A O 1
ATOM 1407 N N . ARG A 1 187 ? -14.251 5.087 15.203 1.00 72.69 187 ARG A N 1
ATOM 1408 C CA . ARG A 1 187 ? -13.736 4.016 14.340 1.00 72.69 187 ARG A CA 1
ATOM 1409 C C . ARG A 1 187 ? -14.630 2.778 14.440 1.00 72.69 187 ARG A C 1
ATOM 1411 O O . ARG A 1 187 ? -15.090 2.420 15.527 1.00 72.69 187 ARG A O 1
ATOM 1418 N N . SER A 1 188 ? -14.877 2.135 13.297 1.00 61.41 188 SER A N 1
ATOM 1419 C CA . SER A 1 188 ? -15.672 0.907 13.253 1.00 61.41 188 SER A CA 1
ATOM 1420 C C . SER A 1 188 ? -14.997 -0.183 14.081 1.00 61.41 188 SER A C 1
ATOM 1422 O O . SER A 1 188 ? -13.796 -0.422 13.961 1.00 61.41 188 SER A O 1
ATOM 1424 N N . ILE A 1 189 ? -15.792 -0.866 14.898 1.00 61.41 189 ILE A N 1
ATOM 1425 C CA . ILE A 1 189 ? -15.405 -2.136 15.512 1.00 61.41 189 ILE A CA 1
ATOM 1426 C C . ILE A 1 189 ? -15.369 -3.170 14.372 1.00 61.41 189 ILE A C 1
ATOM 1428 O O . ILE A 1 189 ? -16.251 -3.120 13.507 1.00 61.41 189 ILE A O 1
ATOM 1432 N N . PRO A 1 190 ? -14.375 -4.073 14.307 1.00 66.38 190 PRO A N 1
ATOM 1433 C CA . PRO A 1 190 ? -14.395 -5.158 13.334 1.00 66.38 190 PRO A CA 1
ATOM 1434 C C . PRO A 1 190 ? -15.621 -6.044 13.592 1.00 66.38 190 PRO A C 1
ATOM 1436 O O . PRO A 1 190 ? -15.733 -6.668 14.647 1.00 66.38 190 PRO A O 1
ATOM 1439 N N . VAL A 1 191 ? -16.554 -6.074 12.639 1.00 76.50 191 VAL A N 1
ATOM 1440 C CA . VAL A 1 191 ? -17.711 -6.977 12.654 1.00 76.50 191 VAL A CA 1
ATOM 1441 C C . VAL A 1 191 ? -17.373 -8.183 11.792 1.00 76.50 191 VAL A C 1
ATOM 1443 O O . VAL A 1 191 ? -17.064 -8.030 10.613 1.00 76.50 191 VAL A O 1
ATOM 1446 N N . LYS A 1 192 ? -17.447 -9.374 12.384 1.00 83.62 192 LYS A N 1
ATOM 1447 C CA . LYS A 1 192 ? -17.393 -10.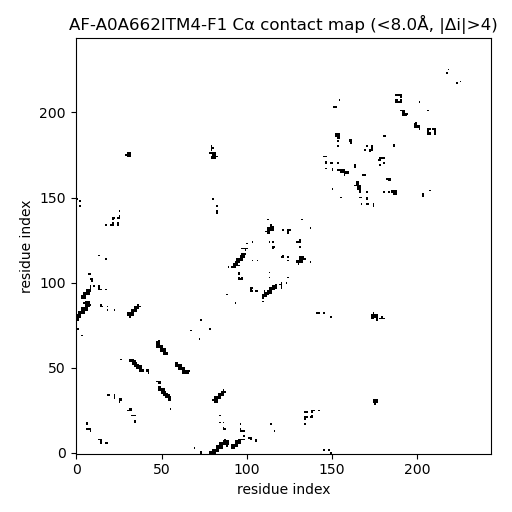644 11.661 1.00 83.62 192 LYS A CA 1
ATOM 1448 C C . LYS A 1 192 ? -18.815 -11.183 11.532 1.00 83.62 192 LYS A C 1
ATOM 1450 O O . LYS A 1 192 ? -19.487 -11.326 12.552 1.00 83.62 192 LYS A O 1
ATOM 1455 N N . LEU A 1 193 ? -19.256 -11.457 10.305 1.00 88.19 193 LEU A N 1
ATOM 1456 C CA . LEU A 1 193 ? -20.534 -12.108 10.025 1.00 88.19 193 LEU A CA 1
ATOM 1457 C C . LEU A 1 193 ? -20.271 -13.510 9.475 1.00 88.19 193 LEU A C 1
ATOM 1459 O O . LEU A 1 193 ? -19.521 -13.667 8.514 1.00 88.19 193 LEU A O 1
ATOM 1463 N N . GLU A 1 194 ? -20.907 -14.508 10.075 1.00 90.31 194 GLU A N 1
ATOM 1464 C CA . GLU A 1 194 ? -20.922 -15.887 9.590 1.00 90.31 194 GLU A CA 1
ATOM 1465 C C . GLU A 1 194 ? -22.376 -16.296 9.340 1.00 90.31 194 GLU A C 1
ATOM 1467 O O . GLU A 1 194 ? -23.243 -16.021 10.169 1.00 90.31 194 GLU A O 1
ATOM 1472 N N . VAL A 1 195 ? -22.636 -16.926 8.195 1.00 90.00 195 VAL A N 1
ATOM 1473 C CA . VAL A 1 195 ? -23.935 -17.504 7.826 1.00 90.00 195 VAL A CA 1
ATOM 1474 C C . VAL A 1 195 ? -23.690 -18.979 7.541 1.00 90.00 195 VAL A C 1
ATOM 1476 O O . VAL A 1 195 ? -22.859 -19.301 6.695 1.00 90.00 195 VAL A O 1
ATOM 1479 N N . ASP A 1 196 ? -24.329 -19.864 8.306 1.00 88.62 196 ASP A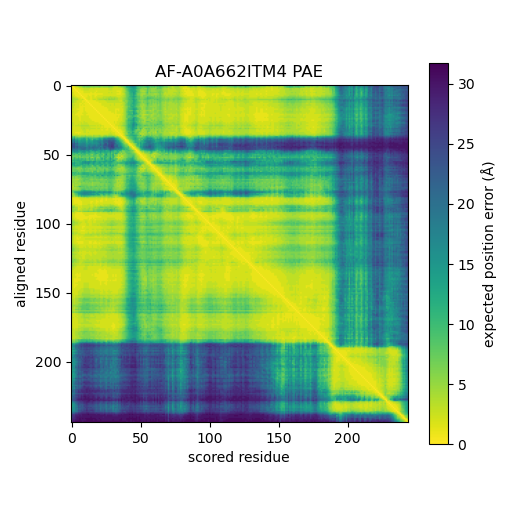 N 1
ATOM 1480 C CA . ASP A 1 196 ? -24.146 -21.323 8.227 1.00 88.62 196 ASP A CA 1
ATOM 1481 C C . ASP A 1 196 ? -22.671 -21.765 8.285 1.00 88.62 196 ASP A C 1
ATOM 1483 O O . ASP A 1 196 ? -22.215 -22.649 7.563 1.00 88.62 196 ASP A O 1
ATOM 1487 N N . GLY A 1 197 ? -21.890 -21.100 9.143 1.00 87.75 197 GLY A N 1
ATOM 1488 C CA . GLY A 1 197 ? -20.454 -21.351 9.305 1.00 87.75 197 GLY A CA 1
ATOM 1489 C C . GLY A 1 197 ? -19.570 -20.787 8.184 1.00 87.75 197 GLY A C 1
ATOM 1490 O O . GLY A 1 197 ? -18.348 -20.921 8.250 1.00 87.75 197 GLY A O 1
ATOM 1491 N N . VAL A 1 198 ? -20.148 -20.125 7.177 1.00 86.62 198 VAL A N 1
ATOM 1492 C CA . VAL A 1 198 ? -19.413 -19.457 6.098 1.00 86.62 198 VAL A CA 1
ATOM 1493 C C . VAL A 1 198 ? -19.235 -17.978 6.427 1.00 86.62 198 VAL A C 1
ATOM 1495 O O . VAL A 1 198 ? -20.201 -17.248 6.644 1.00 86.62 198 VAL A O 1
ATOM 1498 N N . GLU A 1 199 ? -17.986 -17.510 6.443 1.00 84.38 199 GLU A N 1
ATOM 1499 C CA . GLU A 1 199 ? -17.679 -16.097 6.675 1.00 84.38 199 GLU A CA 1
ATOM 1500 C C . GLU A 1 199 ? -18.117 -15.227 5.488 1.00 84.38 199 GLU A C 1
ATOM 1502 O O . GLU A 1 199 ? -17.659 -15.397 4.354 1.00 84.38 199 GLU A O 1
ATOM 1507 N N . VAL A 1 200 ? -18.976 -14.245 5.767 1.00 85.81 200 VAL A N 1
ATOM 1508 C CA . VAL A 1 200 ? -19.468 -13.273 4.790 1.00 85.81 200 VAL A CA 1
ATOM 1509 C C . VAL A 1 200 ? -18.639 -11.998 4.891 1.00 85.81 200 VAL A C 1
ATOM 1511 O O . VAL A 1 200 ? -18.649 -11.298 5.906 1.00 85.81 200 VAL A O 1
ATOM 1514 N N . LYS A 1 201 ? -17.932 -11.654 3.808 1.00 73.50 201 LYS A N 1
ATOM 1515 C CA . LYS A 1 201 ? -17.165 -10.404 3.735 1.00 73.50 201 LYS A CA 1
ATOM 1516 C C . LYS A 1 201 ? -18.104 -9.205 3.650 1.00 73.50 201 LYS A C 1
ATOM 1518 O O . LYS A 1 201 ? -18.750 -8.978 2.629 1.00 73.50 201 LYS A O 1
ATOM 1523 N N . LEU A 1 202 ? -18.127 -8.410 4.712 1.00 77.31 202 LEU A N 1
ATOM 1524 C CA . LEU A 1 202 ? -18.849 -7.146 4.751 1.00 77.3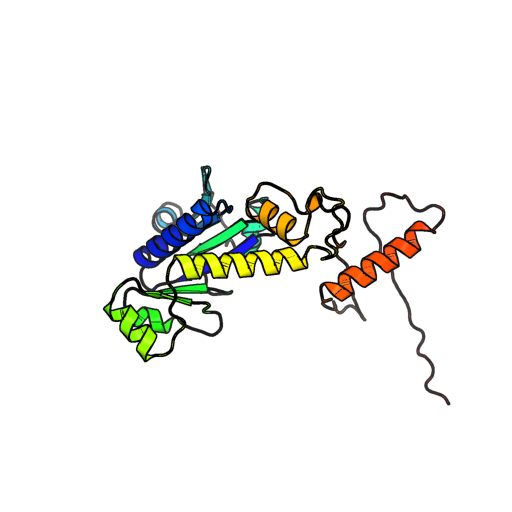1 202 LEU A CA 1
ATOM 1525 C C . LEU A 1 202 ? -18.026 -6.031 4.097 1.00 77.31 202 LEU A C 1
ATOM 1527 O O . LEU A 1 202 ? -16.809 -5.946 4.267 1.00 77.31 202 LEU A O 1
ATOM 1531 N N . ASN A 1 203 ? -18.700 -5.148 3.361 1.00 66.44 203 ASN A N 1
ATOM 1532 C CA . ASN A 1 203 ? -18.083 -3.905 2.904 1.00 66.44 203 ASN A CA 1
ATOM 1533 C C . ASN A 1 203 ? -18.001 -2.887 4.071 1.00 66.44 203 ASN A C 1
ATOM 1535 O O . ASN A 1 203 ? -18.695 -3.055 5.079 1.00 66.44 203 ASN A O 1
ATOM 1539 N N . PRO A 1 204 ? -17.205 -1.805 3.951 1.00 59.94 204 PRO A N 1
ATOM 1540 C CA . PRO A 1 204 ? -17.019 -0.837 5.038 1.00 59.94 204 PRO A CA 1
ATOM 1541 C C . PRO A 1 204 ? -18.319 -0.211 5.561 1.00 59.94 204 PRO A C 1
ATOM 1543 O O . PRO A 1 204 ? -18.479 -0.028 6.768 1.00 59.94 204 PRO A O 1
ATOM 1546 N N . PHE A 1 205 ? -19.265 0.085 4.664 1.00 70.38 205 PHE A N 1
ATOM 1547 C CA . PHE A 1 205 ? -20.559 0.651 5.036 1.00 70.38 205 PHE A CA 1
ATOM 1548 C C . PHE A 1 205 ? -21.374 -0.339 5.880 1.00 70.38 205 PHE A C 1
ATOM 1550 O O . PHE A 1 205 ? -21.842 0.009 6.963 1.00 70.38 205 PHE A O 1
ATOM 1557 N N . THR A 1 206 ? -21.492 -1.590 5.430 1.00 80.50 206 THR A N 1
ATOM 1558 C CA . THR A 1 206 ? -22.258 -2.636 6.115 1.00 80.50 206 THR A CA 1
ATOM 1559 C C . THR A 1 206 ? -21.635 -3.003 7.464 1.00 80.50 206 THR A C 1
ATOM 1561 O O . THR A 1 206 ? -22.357 -3.089 8.455 1.00 80.50 206 THR A O 1
ATOM 1564 N N . THR A 1 207 ? -20.305 -3.135 7.545 1.00 76.38 207 THR A N 1
ATOM 1565 C CA . THR A 1 207 ? -19.580 -3.355 8.813 1.00 76.38 207 THR A CA 1
ATOM 1566 C C . THR A 1 207 ? -19.936 -2.284 9.839 1.00 76.38 207 THR A C 1
ATOM 1568 O O . THR A 1 207 ? -20.275 -2.591 10.983 1.00 76.38 207 THR A O 1
ATOM 1571 N N . ARG A 1 208 ? -19.917 -1.016 9.414 1.00 72.06 208 ARG A N 1
ATOM 1572 C CA . ARG A 1 208 ? -20.243 0.113 10.278 1.00 72.06 208 ARG A CA 1
ATOM 1573 C C . ARG A 1 208 ? -21.707 0.103 10.710 1.00 72.06 208 ARG A C 1
ATOM 1575 O O . ARG A 1 208 ? -21.983 0.320 11.885 1.00 72.06 208 ARG A O 1
ATOM 1582 N N . MET A 1 209 ? -22.629 -0.172 9.787 1.00 83.62 209 MET A N 1
ATOM 1583 C CA . MET A 1 209 ? -24.058 -0.270 10.087 1.00 83.62 209 MET A CA 1
ATOM 1584 C C . MET A 1 209 ? -24.321 -1.297 11.195 1.00 83.62 209 MET A C 1
ATOM 1586 O O . MET A 1 209 ? -24.943 -0.958 12.200 1.00 83.62 209 MET A O 1
ATOM 1590 N N . PHE A 1 210 ? -23.788 -2.517 11.062 1.00 87.50 210 PHE A N 1
ATOM 1591 C CA . PHE A 1 210 ? -23.919 -3.546 12.098 1.00 87.50 210 PHE A CA 1
ATOM 1592 C C . PHE A 1 210 ? -23.312 -3.101 13.431 1.00 87.50 210 PHE A C 1
ATOM 1594 O O . PHE A 1 210 ? -23.946 -3.264 14.472 1.00 87.50 210 PHE A O 1
ATOM 1601 N N . ALA A 1 211 ? -22.114 -2.507 13.415 1.00 78.62 211 ALA A N 1
ATOM 1602 C CA . ALA A 1 211 ? -21.455 -2.045 14.633 1.00 78.62 211 ALA A CA 1
ATOM 1603 C C . ALA A 1 211 ? -22.286 -0.991 15.387 1.00 78.62 211 ALA A C 1
ATOM 1605 O O . ALA A 1 211 ? -22.422 -1.089 16.605 1.00 78.62 211 ALA A O 1
ATOM 1606 N N . GLU A 1 212 ? -22.856 -0.003 14.687 1.00 78.69 212 GLU A N 1
ATOM 1607 C CA . GLU A 1 212 ? -23.680 1.042 15.312 1.00 78.69 212 GLU A CA 1
ATOM 1608 C C . GLU A 1 212 ? -25.020 0.499 15.823 1.00 78.69 212 GLU A C 1
ATOM 1610 O O . GLU A 1 212 ? -25.415 0.821 16.944 1.00 78.69 212 GLU A O 1
ATOM 1615 N N . VAL A 1 213 ? -25.692 -0.369 15.053 1.00 88.56 213 VAL A N 1
ATOM 1616 C CA . VAL A 1 213 ? -26.952 -1.009 15.473 1.00 88.56 213 VAL A CA 1
ATOM 1617 C C . VAL A 1 213 ? -26.731 -1.843 16.734 1.00 88.56 213 VAL A C 1
ATOM 1619 O O . VAL A 1 213 ? -27.425 -1.652 17.732 1.00 88.56 213 VAL A O 1
ATOM 1622 N N . LEU A 1 214 ? -25.722 -2.720 16.730 1.00 88.00 214 LEU A N 1
ATOM 1623 C CA . LEU A 1 214 ? -25.397 -3.553 17.889 1.00 88.00 214 LEU A CA 1
ATOM 1624 C C . LEU A 1 214 ? -24.993 -2.702 19.094 1.00 88.00 214 LEU A C 1
ATOM 1626 O O . LEU A 1 214 ? -25.439 -2.973 20.206 1.00 88.00 214 LEU A O 1
ATOM 1630 N N . ARG A 1 215 ? -24.202 -1.641 18.894 1.00 81.06 215 ARG A N 1
ATOM 1631 C CA . ARG A 1 215 ? -23.826 -0.717 19.972 1.00 81.06 215 ARG A CA 1
ATOM 1632 C C . ARG A 1 215 ? -25.049 -0.044 20.593 1.00 81.06 215 ARG A C 1
ATOM 1634 O O . ARG A 1 215 ? -25.124 0.035 21.818 1.00 81.06 215 ARG A O 1
ATOM 1641 N N . GLY A 1 216 ? -25.995 0.412 19.773 1.00 84.38 216 GLY A N 1
ATOM 1642 C CA . GLY A 1 216 ? -27.252 0.997 20.239 1.00 84.38 216 GLY A CA 1
ATOM 1643 C C . GLY A 1 216 ? -28.074 0.013 21.071 1.00 84.38 216 GLY A C 1
ATOM 1644 O O . GLY A 1 216 ? -28.498 0.351 22.176 1.00 84.38 216 GLY A O 1
ATOM 1645 N N . LEU A 1 217 ? -28.221 -1.225 20.587 1.00 88.56 217 LEU A N 1
ATOM 1646 C CA . LEU A 1 217 ? -28.927 -2.292 21.303 1.00 88.56 217 LEU A CA 1
ATOM 1647 C C . LEU A 1 217 ? -28.250 -2.642 22.633 1.00 88.56 217 LEU A C 1
ATOM 1649 O O . LEU A 1 217 ? -28.927 -2.798 23.640 1.00 88.56 217 LEU A O 1
ATOM 1653 N N . ILE A 1 218 ? -26.920 -2.716 22.677 1.00 87.19 218 ILE A N 1
ATOM 1654 C CA . ILE A 1 218 ? -26.182 -3.029 23.909 1.00 87.19 218 ILE A CA 1
ATOM 1655 C C . ILE A 1 218 ? -26.297 -1.905 24.938 1.00 87.19 218 ILE A C 1
ATOM 1657 O O . ILE A 1 218 ? -26.401 -2.178 26.132 1.00 87.19 218 ILE A O 1
ATOM 1661 N N . ALA A 1 219 ? -26.290 -0.644 24.497 1.00 83.75 219 ALA A N 1
ATOM 1662 C CA . ALA A 1 219 ? -26.320 0.513 25.389 1.00 83.75 219 ALA A CA 1
ATOM 1663 C C . ALA A 1 219 ? -27.580 0.572 26.272 1.00 83.75 219 ALA A C 1
ATOM 1665 O O . ALA A 1 219 ? -27.532 1.163 27.353 1.00 83.75 219 ALA A O 1
ATOM 1666 N N . ILE A 1 220 ? -28.683 -0.044 25.831 1.00 89.19 220 ILE A N 1
ATOM 1667 C CA . ILE A 1 220 ? -29.948 -0.109 26.575 1.00 89.19 220 ILE A CA 1
ATOM 1668 C C . ILE A 1 220 ? -30.083 -1.367 27.452 1.00 89.19 220 ILE A C 1
ATOM 1670 O O . ILE A 1 220 ? -31.010 -1.446 28.260 1.00 89.19 220 ILE A O 1
ATOM 1674 N N . LEU A 1 221 ? -29.178 -2.347 27.331 1.00 88.38 221 LEU A N 1
ATOM 1675 C CA . LEU A 1 221 ? -29.240 -3.578 28.121 1.00 88.38 221 LEU A CA 1
ATOM 1676 C C . LEU A 1 221 ? -28.832 -3.329 29.577 1.00 88.38 221 LEU A C 1
ATOM 1678 O O . LEU A 1 221 ? -27.792 -2.738 29.878 1.00 88.38 221 LEU A O 1
ATOM 1682 N N . LYS A 1 222 ? -29.634 -3.849 30.509 1.00 88.25 222 LYS A N 1
ATOM 1683 C CA . LYS A 1 222 ? -29.290 -3.861 31.936 1.00 88.25 222 LYS A CA 1
ATOM 1684 C C . LYS A 1 222 ? -28.227 -4.927 32.208 1.00 88.25 222 LYS A C 1
ATOM 1686 O O . LYS A 1 222 ? -28.297 -6.027 31.677 1.00 88.25 222 LYS A O 1
ATOM 1691 N N . GLY A 1 223 ? -27.262 -4.606 33.070 1.00 84.38 223 GLY A N 1
ATOM 1692 C CA . GLY A 1 223 ? -26.238 -5.557 33.522 1.00 84.38 223 GLY A CA 1
ATOM 1693 C C . GLY A 1 223 ? -25.058 -5.764 32.566 1.00 84.38 223 GLY A C 1
ATOM 1694 O O . GLY A 1 223 ? -24.147 -6.516 32.902 1.00 84.38 223 GLY A O 1
ATOM 1695 N N . VAL A 1 224 ? -25.018 -5.080 31.417 1.00 81.56 224 VAL A N 1
ATOM 1696 C CA . VAL A 1 224 ? -23.882 -5.155 30.486 1.00 81.56 224 VAL A CA 1
ATOM 1697 C C . VAL A 1 224 ? -22.871 -4.035 30.783 1.00 81.56 224 VAL A C 1
ATOM 1699 O O . VAL A 1 224 ? -23.254 -2.864 30.864 1.00 81.56 224 VAL A O 1
ATOM 1702 N N . PRO A 1 225 ? -21.566 -4.339 30.940 1.00 74.50 225 PRO A N 1
ATOM 1703 C CA . PRO A 1 225 ? -20.549 -3.319 31.169 1.00 74.50 225 PRO A CA 1
ATOM 1704 C C . PRO A 1 225 ? -20.464 -2.329 30.002 1.00 74.50 225 PRO A C 1
ATOM 1706 O O . PRO A 1 225 ? -20.281 -2.733 28.855 1.00 74.50 225 PRO A O 1
ATOM 1709 N N . LYS A 1 226 ? -20.486 -1.022 30.295 1.00 65.25 226 LYS A N 1
ATOM 1710 C CA . LYS A 1 226 ? -20.387 0.060 29.287 1.00 65.25 226 LYS A CA 1
ATOM 1711 C C . LYS A 1 226 ? -19.063 0.077 28.501 1.00 65.25 226 LYS A C 1
ATOM 1713 O O . LYS A 1 226 ? -18.951 0.782 27.506 1.00 65.25 226 LYS A O 1
ATOM 1718 N N . LYS A 1 227 ? -18.061 -0.678 28.959 1.00 58.62 227 LYS A N 1
ATOM 1719 C CA . LYS A 1 227 ? -16.744 -0.863 28.327 1.00 58.62 227 LYS A CA 1
ATOM 1720 C C . LYS A 1 227 ? -16.513 -2.331 27.937 1.00 58.62 227 LYS A C 1
ATOM 1722 O O . LYS A 1 227 ? -15.453 -2.885 28.206 1.00 58.62 227 LYS A O 1
ATOM 1727 N N . SER A 1 228 ? -17.527 -3.003 27.398 1.00 56.75 228 SER A N 1
ATOM 1728 C CA . SER A 1 228 ? -17.393 -4.390 26.940 1.00 56.75 228 SER A CA 1
ATOM 1729 C C . SER A 1 228 ? -16.553 -4.452 25.654 1.00 56.75 228 SER A C 1
ATOM 1731 O O . SER A 1 228 ? -16.791 -3.707 24.708 1.00 56.75 228 SER A O 1
ATOM 1733 N N . CYS A 1 229 ? -15.547 -5.334 25.630 1.00 61.31 229 CYS A N 1
ATOM 1734 C CA . CYS A 1 229 ? -14.566 -5.424 24.537 1.00 61.31 229 CYS A CA 1
ATOM 1735 C C . CYS A 1 229 ? -14.911 -6.477 23.467 1.00 61.31 229 CYS A C 1
ATOM 1737 O O . CYS A 1 229 ? -14.264 -6.513 22.424 1.00 61.31 229 CYS A O 1
ATOM 1739 N N . ARG A 1 230 ? -15.901 -7.351 23.706 1.00 76.19 230 ARG A N 1
ATOM 1740 C CA . ARG A 1 230 ? -16.310 -8.400 22.759 1.00 76.19 230 ARG A CA 1
ATOM 1741 C C . ARG A 1 230 ? -17.796 -8.719 22.899 1.00 76.19 230 ARG A C 1
ATOM 1743 O O . ARG A 1 230 ? -18.271 -8.949 24.006 1.00 76.19 230 ARG A O 1
ATOM 1750 N N . VAL A 1 231 ? -18.496 -8.765 21.770 1.00 79.88 231 VAL A N 1
ATOM 1751 C CA . VAL A 1 231 ? -19.925 -9.091 21.661 1.00 79.88 231 VAL A CA 1
ATOM 1752 C C . VAL A 1 231 ? -20.057 -10.255 20.684 1.00 79.88 231 VAL A C 1
ATOM 1754 O O . VAL A 1 231 ? -19.424 -10.232 19.629 1.00 79.88 231 VAL A O 1
ATOM 1757 N N . LYS A 1 232 ? -20.860 -11.264 21.029 1.00 87.19 232 LYS A N 1
ATOM 1758 C CA . LYS A 1 232 ? -21.269 -12.342 20.120 1.00 87.19 232 LYS A CA 1
ATOM 1759 C C . LYS A 1 232 ? -22.792 -12.313 20.029 1.00 87.19 232 LYS A C 1
ATOM 1761 O O . LYS A 1 232 ? -23.447 -12.298 21.067 1.00 87.19 232 LYS A O 1
ATOM 1766 N N . LEU A 1 233 ? -23.326 -12.268 18.813 1.00 87.31 233 LEU A N 1
ATOM 1767 C CA . LEU A 1 233 ? -24.755 -12.389 18.542 1.00 87.31 233 LEU A CA 1
ATOM 1768 C C . LEU A 1 233 ? -24.957 -13.645 17.696 1.00 87.31 233 LEU A C 1
ATOM 1770 O O . LEU A 1 233 ? -24.325 -13.776 16.651 1.00 87.31 233 LEU A O 1
ATOM 1774 N N . GLU A 1 234 ? -25.817 -14.544 18.158 1.00 90.69 234 GLU A N 1
ATOM 1775 C CA . GLU A 1 234 ? -26.269 -15.719 17.413 1.00 90.69 234 GLU A CA 1
ATOM 1776 C C . GLU A 1 234 ? -27.775 -15.583 17.204 1.00 90.69 234 GLU A C 1
ATOM 1778 O O . GLU A 1 234 ? -28.506 -15.256 18.140 1.00 90.69 234 GLU A O 1
ATOM 1783 N N . VAL A 1 235 ? -28.223 -15.770 15.964 1.00 89.06 235 VAL A N 1
ATOM 1784 C CA . VAL A 1 235 ? -29.633 -15.673 15.580 1.00 89.06 235 VAL A CA 1
ATOM 1785 C C . VAL A 1 235 ? -30.011 -16.980 14.902 1.00 89.06 235 VAL A C 1
ATOM 1787 O O . VAL A 1 235 ? -29.363 -17.381 13.939 1.00 89.06 235 VAL A O 1
ATOM 1790 N N . HIS A 1 236 ? -31.058 -17.627 15.406 1.00 88.94 236 HIS A N 1
ATOM 1791 C CA . HIS A 1 236 ? -31.657 -18.802 14.786 1.00 88.94 236 HIS A CA 1
ATOM 1792 C C . HIS A 1 236 ? -32.935 -18.358 14.082 1.00 88.94 236 HIS A C 1
ATOM 1794 O O . HIS A 1 236 ? -33.877 -17.912 14.736 1.00 88.94 236 HIS A O 1
ATOM 1800 N N . PHE A 1 237 ? -32.946 -18.426 12.754 1.00 83.38 237 PHE A N 1
ATOM 1801 C CA . PHE A 1 237 ? -34.161 -18.209 11.978 1.00 83.38 237 PHE A CA 1
ATOM 1802 C C . PHE A 1 237 ? -34.933 -19.530 11.927 1.00 83.38 237 PHE A C 1
ATOM 1804 O O . PHE A 1 237 ? -34.395 -20.533 11.463 1.00 83.38 237 PHE A O 1
ATOM 1811 N N . GLU A 1 238 ? -36.172 -19.548 12.412 1.00 82.69 238 GLU A N 1
ATOM 1812 C CA . GLU A 1 238 ? -37.117 -20.605 12.041 1.00 82.69 238 GLU A CA 1
ATOM 1813 C C . GLU A 1 238 ? -37.532 -20.353 10.587 1.00 82.69 238 GLU A C 1
ATOM 1815 O O . GLU A 1 238 ? -37.773 -19.202 10.209 1.00 82.69 238 GLU A O 1
ATOM 1820 N N . GLU A 1 239 ? -37.562 -21.394 9.750 1.00 67.88 239 GLU A N 1
ATOM 1821 C CA . GLU A 1 239 ? -38.047 -21.269 8.374 1.00 67.88 239 GLU A CA 1
ATOM 1822 C C . GLU A 1 239 ? -39.435 -20.617 8.398 1.00 67.88 239 GLU A C 1
ATOM 1824 O O . GLU A 1 239 ? -40.388 -21.166 8.956 1.00 67.88 239 GLU A O 1
ATOM 1829 N N . LEU A 1 240 ? -39.558 -19.426 7.802 1.00 57.59 240 LEU A N 1
ATOM 1830 C CA . LEU A 1 240 ? -40.864 -18.868 7.478 1.00 57.59 240 LEU A CA 1
ATOM 1831 C C . LEU A 1 240 ? -41.500 -19.838 6.491 1.00 57.59 240 LEU A C 1
ATOM 1833 O O . LEU A 1 240 ? -41.127 -19.870 5.321 1.00 57.59 240 LEU A O 1
ATOM 1837 N N . ASN A 1 241 ? -42.409 -20.659 7.011 1.00 49.88 241 ASN A N 1
ATOM 1838 C CA . ASN A 1 241 ? -43.165 -21.647 6.266 1.00 49.88 241 ASN A CA 1
ATOM 1839 C C . ASN A 1 241 ? -43.701 -20.983 4.980 1.00 49.88 241 ASN A C 1
ATOM 1841 O O . ASN A 1 241 ? -44.498 -20.044 5.091 1.00 49.88 241 ASN A O 1
ATOM 1845 N N . PRO A 1 242 ? -43.258 -21.387 3.773 1.00 53.28 242 PRO A N 1
ATOM 1846 C CA . PRO A 1 242 ? -43.754 -20.818 2.529 1.00 53.28 242 PRO A CA 1
ATOM 1847 C C . PRO A 1 242 ? -45.154 -21.386 2.271 1.00 53.28 242 PRO A C 1
ATOM 1849 O O . PRO A 1 242 ? -45.342 -22.295 1.469 1.00 53.28 242 PRO A O 1
ATOM 1852 N N . ALA A 1 243 ? -46.140 -20.892 3.015 1.00 52.25 243 ALA A N 1
ATOM 1853 C CA . ALA A 1 243 ? -47.535 -21.279 2.883 1.00 52.25 243 ALA A CA 1
ATOM 1854 C C . ALA A 1 243 ? -48.442 -20.055 3.066 1.00 52.25 243 ALA A C 1
ATOM 1856 O O . ALA A 1 243 ? -48.952 -19.783 4.152 1.00 52.25 243 ALA A O 1
ATOM 1857 N N . SER A 1 244 ? -48.626 -19.296 1.986 1.00 43.12 244 SER A N 1
ATOM 1858 C CA . SER A 1 244 ? -49.936 -18.780 1.548 1.00 43.12 244 SER A CA 1
ATOM 1859 C C . SER A 1 244 ? -49.889 -18.445 0.063 1.00 43.12 244 SER A C 1
ATOM 1861 O O . SER A 1 244 ? -48.950 -17.733 -0.350 1.00 43.12 244 SER A O 1
#

Sequence (244 aa):
MIYAVGVVSSSREAELKASSSIAQALSSMGYSVVLVSSNGEYAELRGAPLMEVTCARGATFVKANWHVRVEDLQKIMPTEGCIAIVNGFRSRDYIVAAIRSEDLKLCGEKCIAVVPLSREVEEEVRSRGLRLMSVDEVASELLRRALRELLRELPGLNCGDCGYSSCEQMASMVLKGLESLSKCSKRSIPVKLEVDGVEVKLNPFTTRMFAEVLRGLIAILKGVPKKSCRVKLEVHFEELNPAS

Radius of gyration: 22.6 Å; Cα contacts (8 Å, |Δi|>4): 390; chains: 1; bounding box: 77×40×62 Å

pLDDT: mean 82.42, std 13.77, range [39.09, 97.88]

Foldseek 3Di:
DEAEAEEEFPDPVLSCVLLVLLQVLLVVVLFKEKEKEWDVVVCVVPVWTWIWIDIPVGIDIDTDNDDDDPVCVCVVDVQQAEYYYYYPDDPAAYEQRYADPVSVVVDDPSHPEYEYPDPVVVVVCVVVVHHHDHSNRVSVVSVVVSLVVQLLQPPQPLPCQLVDSTSSRVNRCSRSSNDHPVSRPLGQDADWDDDPNRTDDDGSVRSSVVRVVVLVVQVPDPPRDNPDPDDDDDDDDDPPPPDD